Protein AF-A0A535PZV6-F1 (afdb_monomer_lite)

Radius of gyration: 21.83 Å; chains: 1; bounding box: 36×74×62 Å

Structure (mmCIF, N/CA/C/O backbone):
data_AF-A0A535PZV6-F1
#
_entry.id   AF-A0A535PZV6-F1
#
loop_
_atom_site.group_PDB
_atom_site.id
_atom_site.type_symbol
_atom_site.label_atom_id
_atom_site.label_alt_id
_atom_site.label_comp_id
_atom_site.label_asym_id
_atom_site.label_entity_id
_atom_site.label_seq_id
_atom_site.pdbx_PDB_ins_code
_atom_site.Cartn_x
_atom_site.Cartn_y
_atom_site.Cartn_z
_atom_site.occupancy
_atom_site.B_iso_or_equiv
_atom_site.auth_seq_id
_atom_site.auth_comp_id
_atom_site.auth_asym_id
_atom_site.auth_atom_id
_atom_site.pdbx_PDB_model_num
ATOM 1 N N . MET A 1 1 ? 2.745 43.128 21.926 1.00 41.69 1 MET A N 1
ATOM 2 C CA . MET A 1 1 ? 2.206 42.126 20.982 1.00 41.69 1 MET A CA 1
ATOM 3 C C . MET A 1 1 ? 3.379 41.384 20.357 1.00 41.69 1 MET A C 1
ATOM 5 O O . MET A 1 1 ? 4.001 41.894 19.440 1.00 41.69 1 MET A O 1
ATOM 9 N N . THR A 1 2 ? 3.743 40.232 20.914 1.00 44.50 2 THR A N 1
ATOM 10 C CA . THR A 1 2 ? 4.878 39.398 20.483 1.00 44.50 2 THR A CA 1
ATOM 11 C C . THR A 1 2 ? 4.374 37.973 20.262 1.00 44.50 2 THR A C 1
ATOM 13 O O . THR A 1 2 ? 4.582 37.080 21.073 1.00 44.50 2 THR A O 1
ATOM 16 N N . THR A 1 3 ? 3.669 37.746 19.156 1.00 46.50 3 THR A N 1
ATOM 17 C CA . THR A 1 3 ? 3.151 36.424 18.751 1.00 46.50 3 THR A CA 1
ATOM 18 C C . THR A 1 3 ? 4.173 35.586 17.960 1.00 46.50 3 THR A C 1
ATOM 20 O O . THR A 1 3 ? 3.817 34.579 17.358 1.00 46.50 3 THR A O 1
ATOM 23 N N . GLY A 1 4 ? 5.458 35.966 17.960 1.00 46.16 4 GLY A N 1
ATOM 24 C CA . GLY A 1 4 ? 6.502 35.342 17.130 1.00 46.16 4 GLY A CA 1
ATOM 25 C C . GLY A 1 4 ? 7.338 34.233 17.788 1.00 46.16 4 GLY A C 1
ATOM 26 O O . GLY A 1 4 ? 8.246 33.713 17.146 1.00 46.16 4 GLY A O 1
ATOM 27 N N . GLY A 1 5 ? 7.096 33.889 19.059 1.00 52.12 5 GLY A N 1
ATOM 28 C CA . GLY A 1 5 ? 7.994 33.016 19.837 1.00 52.12 5 GLY A CA 1
ATOM 29 C C . GLY A 1 5 ? 7.776 31.510 19.659 1.00 52.12 5 GLY A C 1
ATOM 30 O O . GLY A 1 5 ? 8.742 30.760 19.566 1.00 52.12 5 GLY A O 1
ATOM 31 N N . ALA A 1 6 ? 6.524 31.052 19.577 1.00 52.69 6 ALA A N 1
ATOM 32 C CA . ALA A 1 6 ? 6.217 29.617 19.608 1.00 52.69 6 ALA A CA 1
ATOM 33 C C . ALA A 1 6 ? 6.561 28.889 18.295 1.00 52.69 6 ALA A C 1
ATOM 35 O O . ALA A 1 6 ? 6.992 27.740 18.313 1.00 52.69 6 ALA A O 1
ATOM 36 N N . TRP A 1 7 ? 6.429 29.568 17.153 1.00 47.91 7 TRP A N 1
ATOM 37 C CA . TRP A 1 7 ? 6.671 28.979 15.831 1.00 47.91 7 TRP A CA 1
ATOM 38 C C . TRP A 1 7 ? 8.157 28.774 15.520 1.00 47.91 7 TRP A C 1
ATOM 40 O O . TRP A 1 7 ? 8.503 27.888 14.746 1.00 47.91 7 TRP A O 1
ATOM 50 N N . ARG A 1 8 ? 9.046 29.531 16.178 1.00 51.94 8 ARG A N 1
ATOM 51 C CA . ARG A 1 8 ? 10.505 29.383 16.042 1.00 51.94 8 ARG A CA 1
ATOM 52 C C . ARG A 1 8 ? 11.046 28.096 16.663 1.00 51.94 8 ARG A C 1
ATOM 54 O O . ARG A 1 8 ? 12.142 27.682 16.307 1.00 51.94 8 ARG A O 1
ATOM 61 N N . ALA A 1 9 ? 10.293 27.464 17.566 1.00 56.44 9 ALA A N 1
ATOM 62 C CA . ALA A 1 9 ? 10.670 26.185 18.165 1.00 56.44 9 ALA A CA 1
ATOM 63 C C . ALA A 1 9 ? 10.488 24.996 17.202 1.00 56.44 9 ALA A C 1
ATOM 65 O O . ALA A 1 9 ? 11.031 23.923 17.452 1.00 56.44 9 ALA A O 1
ATOM 66 N N . TYR A 1 10 ? 9.750 25.185 16.102 1.00 63.34 10 TYR A N 1
ATOM 67 C CA . TYR A 1 10 ? 9.509 24.163 15.089 1.00 63.34 10 TYR A CA 1
ATOM 68 C C . TYR A 1 10 ? 10.255 24.538 13.806 1.00 63.34 10 TYR A C 1
ATOM 70 O O . TYR A 1 10 ? 9.738 25.329 13.011 1.00 63.34 10 TYR A O 1
ATOM 78 N N . PRO A 1 11 ? 11.462 23.990 13.581 1.00 70.19 11 PRO A N 1
ATOM 79 C CA . PRO A 1 11 ? 12.325 24.416 12.482 1.00 70.19 11 PRO A CA 1
ATOM 80 C C . PRO A 1 11 ? 11.646 24.252 11.113 1.00 70.19 11 PRO A C 1
ATOM 82 O O . PRO A 1 11 ? 11.728 25.160 10.292 1.00 70.19 11 PRO A O 1
ATOM 85 N N . ALA A 1 12 ? 10.825 23.209 10.934 1.00 65.94 12 ALA A N 1
ATOM 86 C CA . ALA A 1 12 ? 10.037 23.001 9.717 1.00 65.94 12 ALA A CA 1
ATOM 87 C C . ALA A 1 12 ? 9.028 24.130 9.431 1.00 65.94 12 ALA A C 1
ATOM 89 O O . ALA A 1 12 ? 8.851 24.536 8.286 1.00 65.94 12 ALA A O 1
ATOM 90 N N . ILE A 1 13 ? 8.352 24.648 10.464 1.00 70.50 13 ILE A N 1
ATOM 91 C CA . ILE A 1 13 ? 7.347 25.711 10.303 1.00 70.50 13 ILE A CA 1
ATOM 92 C C . ILE A 1 13 ? 8.040 27.042 10.020 1.00 70.50 13 ILE A C 1
ATOM 94 O O . ILE A 1 13 ? 7.579 27.814 9.184 1.00 70.50 13 ILE A O 1
ATOM 98 N N . ASN A 1 14 ? 9.168 27.294 10.682 1.00 74.94 14 ASN A N 1
ATOM 99 C CA . ASN A 1 14 ? 9.968 28.482 10.430 1.00 74.94 14 ASN A CA 1
ATOM 100 C C . ASN A 1 14 ? 10.535 28.491 8.997 1.00 74.94 14 ASN A C 1
ATOM 102 O O . ASN A 1 14 ? 10.488 29.521 8.335 1.00 74.94 14 ASN A O 1
ATOM 106 N N . GLU A 1 15 ? 11.009 27.354 8.486 1.00 76.94 15 GLU A N 1
ATOM 107 C CA . GLU A 1 15 ? 11.482 27.222 7.098 1.00 76.94 15 GLU A CA 1
ATOM 108 C C . GLU A 1 15 ? 10.350 27.446 6.082 1.00 76.94 15 GLU A C 1
ATOM 110 O O . GLU A 1 15 ? 10.520 28.223 5.143 1.00 76.94 15 GLU A O 1
ATOM 115 N N . LEU A 1 16 ? 9.166 26.866 6.318 1.00 73.44 16 LEU A N 1
ATOM 116 C CA . LEU A 1 16 ? 7.985 27.064 5.466 1.00 73.44 16 LEU A CA 1
ATOM 117 C C . LEU A 1 16 ? 7.510 28.525 5.438 1.00 73.44 16 LEU A C 1
ATOM 119 O O . LEU A 1 16 ? 7.221 29.051 4.367 1.00 73.44 16 LEU A O 1
ATOM 123 N N . ILE A 1 17 ? 7.455 29.199 6.593 1.00 78.94 17 ILE A N 1
ATOM 124 C CA . ILE A 1 17 ? 7.071 30.621 6.683 1.00 78.94 17 ILE A CA 1
ATOM 125 C C . ILE A 1 17 ? 8.060 31.511 5.918 1.00 78.94 17 ILE A C 1
ATOM 127 O O . ILE A 1 17 ? 7.662 32.523 5.345 1.00 78.94 17 ILE A O 1
ATOM 131 N N . ASN A 1 18 ? 9.335 31.123 5.878 1.00 79.94 18 ASN A N 1
ATOM 132 C 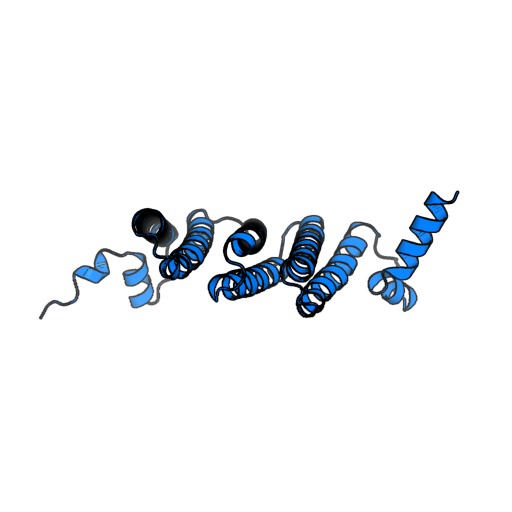CA . ASN A 1 18 ? 10.389 31.868 5.196 1.00 79.94 18 ASN A CA 1
ATOM 133 C C . ASN A 1 18 ? 10.578 31.458 3.720 1.00 79.94 18 ASN A C 1
ATOM 135 O O . ASN A 1 18 ? 11.563 31.871 3.110 1.00 79.94 18 ASN A O 1
ATOM 139 N N . ASN A 1 19 ? 9.663 30.670 3.130 1.00 76.69 19 ASN A N 1
ATOM 140 C CA . ASN A 1 19 ? 9.771 30.129 1.763 1.00 76.69 19 ASN A CA 1
ATOM 141 C C . ASN A 1 19 ? 11.084 29.361 1.497 1.00 76.69 19 ASN A C 1
ATOM 143 O O . ASN A 1 19 ? 11.595 29.337 0.376 1.00 76.69 19 ASN A O 1
ATOM 147 N N . GLN A 1 20 ? 11.645 28.728 2.527 1.00 78.81 20 GLN A N 1
ATOM 148 C CA . GLN A 1 20 ? 12.833 27.891 2.408 1.00 78.81 20 GLN A CA 1
ATOM 149 C C . GLN A 1 20 ? 12.431 26.428 2.211 1.00 78.81 20 GLN A C 1
ATOM 151 O O . GLN A 1 20 ? 11.393 25.975 2.698 1.00 78.81 20 GLN A O 1
ATOM 156 N N . ALA A 1 21 ? 13.267 25.670 1.498 1.00 75.38 21 ALA A N 1
ATOM 157 C CA . ALA A 1 21 ? 13.113 24.223 1.445 1.00 75.38 21 ALA A CA 1
ATOM 158 C C . ALA A 1 21 ? 13.277 23.644 2.859 1.00 75.38 21 ALA A C 1
ATOM 160 O O . ALA A 1 21 ? 14.202 24.022 3.579 1.00 75.38 21 ALA A O 1
ATOM 161 N N . VAL A 1 22 ? 12.378 22.735 3.240 1.00 77.50 22 VAL A N 1
ATOM 162 C CA . VAL A 1 22 ? 12.419 22.082 4.553 1.00 77.50 22 VAL A CA 1
ATOM 163 C C . VAL A 1 22 ? 13.708 21.271 4.660 1.00 77.50 22 VAL A C 1
ATOM 165 O O . VAL A 1 22 ? 13.984 20.420 3.812 1.00 77.50 22 VAL A O 1
ATOM 168 N N . SER A 1 23 ? 14.509 21.547 5.686 1.00 80.00 23 SER A N 1
ATOM 169 C CA . SER A 1 23 ? 15.797 20.890 5.890 1.00 80.00 23 SER A CA 1
ATOM 170 C C . SER A 1 23 ? 15.630 19.439 6.352 1.00 80.00 23 SER A C 1
ATOM 172 O O . SER A 1 23 ? 14.616 19.040 6.929 1.00 80.00 23 SER A O 1
ATOM 174 N N . GLN A 1 24 ? 16.665 18.622 6.146 1.00 77.44 24 GLN A N 1
ATOM 175 C CA . GLN A 1 24 ? 16.676 17.222 6.584 1.00 77.44 24 GLN A CA 1
ATOM 176 C C . GLN A 1 24 ? 16.457 17.086 8.102 1.00 77.44 24 GLN A C 1
ATOM 178 O O . GLN A 1 24 ? 15.736 16.202 8.567 1.00 77.44 24 GLN A O 1
ATOM 183 N N . GLN A 1 25 ? 17.018 18.014 8.882 1.00 78.38 25 GLN A N 1
ATOM 184 C CA . GLN A 1 25 ? 16.846 18.050 10.331 1.00 78.38 25 GLN A CA 1
ATOM 185 C C . GLN A 1 25 ? 15.389 18.362 10.720 1.00 78.38 25 GLN A C 1
ATOM 187 O O . GLN A 1 25 ? 14.841 17.722 11.619 1.00 78.38 25 GLN A O 1
ATOM 192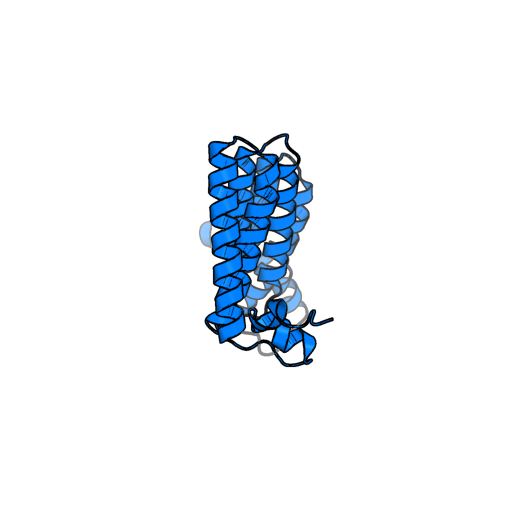 N N . SER A 1 26 ? 14.726 19.270 9.997 1.00 80.62 26 SER A N 1
ATOM 193 C CA . SER A 1 26 ? 13.298 19.570 10.154 1.00 80.62 26 SER A CA 1
ATOM 194 C C . SER A 1 26 ? 12.397 18.361 9.891 1.00 80.62 26 SER A C 1
ATOM 196 O O . SER A 1 26 ? 11.459 18.127 10.659 1.00 80.62 26 SER A O 1
ATOM 198 N N . TYR A 1 27 ? 12.699 17.546 8.874 1.00 80.31 27 TYR A N 1
ATOM 199 C CA . TYR A 1 27 ? 11.984 16.284 8.642 1.00 80.31 27 TYR A CA 1
ATOM 200 C C . TYR A 1 27 ? 12.157 15.293 9.796 1.00 80.31 27 TYR A C 1
ATOM 202 O O . TYR A 1 27 ? 11.189 14.635 10.173 1.00 80.31 27 TYR A O 1
ATOM 210 N N . GLY A 1 28 ? 13.343 15.232 10.410 1.00 79.44 28 GLY A N 1
ATOM 211 C CA . GLY A 1 28 ? 13.588 14.400 11.592 1.00 79.44 28 GLY A CA 1
ATOM 212 C C . GLY A 1 28 ? 12.705 14.789 12.785 1.00 79.44 28 GLY A C 1
ATOM 213 O O . GLY A 1 28 ? 12.098 13.924 13.419 1.00 79.44 28 GLY A O 1
ATOM 214 N N . TYR A 1 29 ? 12.552 16.090 13.054 1.00 82.06 29 TYR A N 1
ATOM 215 C CA . TYR A 1 29 ? 11.645 16.569 14.105 1.00 82.06 29 TYR A CA 1
ATOM 216 C C . TYR A 1 29 ? 10.171 16.275 13.793 1.00 82.06 29 TYR A C 1
ATOM 218 O O . TYR A 1 29 ? 9.422 15.869 14.687 1.00 82.06 29 TYR A O 1
ATOM 226 N N . LEU A 1 30 ? 9.743 16.442 12.536 1.00 84.31 30 LEU A N 1
ATOM 227 C CA . LEU A 1 30 ? 8.385 16.090 12.105 1.00 84.31 30 LEU A CA 1
ATOM 228 C C . LEU A 1 30 ? 8.114 14.590 12.253 1.00 84.31 30 LEU A C 1
ATOM 230 O O . LEU A 1 30 ? 7.078 14.215 12.800 1.00 84.31 30 LEU A O 1
ATOM 234 N N . ALA A 1 31 ? 9.060 13.744 11.843 1.00 84.62 31 ALA A N 1
ATOM 235 C CA . ALA A 1 31 ? 8.979 12.298 11.996 1.00 84.62 31 ALA A CA 1
ATOM 236 C C . ALA A 1 31 ? 8.808 11.892 13.461 1.00 84.62 31 ALA A C 1
ATOM 238 O O . ALA A 1 31 ? 7.885 11.143 13.786 1.00 84.62 31 ALA A O 1
ATOM 239 N N . ALA A 1 32 ? 9.637 12.439 14.354 1.00 82.19 32 ALA A N 1
ATOM 240 C CA . ALA A 1 32 ? 9.533 12.193 15.789 1.00 82.19 32 ALA A CA 1
ATOM 241 C C . ALA A 1 32 ? 8.183 12.664 16.357 1.00 82.19 32 ALA A C 1
ATOM 243 O O . ALA A 1 32 ? 7.556 11.945 17.135 1.00 82.19 32 ALA A O 1
ATOM 244 N N . THR A 1 33 ? 7.698 13.832 15.926 1.00 85.62 33 THR A N 1
ATOM 245 C CA . THR A 1 33 ? 6.407 14.383 16.367 1.00 85.62 33 THR A CA 1
ATOM 246 C C . THR A 1 33 ? 5.249 13.496 15.920 1.00 85.62 33 THR A C 1
ATOM 248 O O . THR A 1 33 ? 4.416 13.108 16.739 1.00 85.62 33 THR A O 1
ATOM 251 N N . PHE A 1 34 ? 5.204 13.117 14.641 1.00 87.12 34 PHE A N 1
ATOM 252 C CA . PHE A 1 34 ? 4.165 12.227 14.134 1.00 87.12 34 PHE A CA 1
ATOM 253 C C . PHE A 1 34 ? 4.249 10.842 14.766 1.00 87.12 34 PHE A C 1
ATOM 255 O O . PHE A 1 34 ? 3.210 10.294 15.123 1.00 87.12 34 PHE A O 1
ATOM 262 N N . ALA A 1 35 ? 5.449 10.296 14.979 1.00 84.81 35 ALA A N 1
ATOM 263 C CA . ALA A 1 35 ? 5.625 9.010 15.647 1.00 84.81 35 ALA A CA 1
ATOM 264 C C . ALA A 1 35 ? 5.103 9.061 17.090 1.00 84.81 35 ALA A C 1
ATOM 266 O O . ALA A 1 35 ? 4.299 8.217 17.480 1.00 84.81 35 ALA A O 1
ATOM 267 N N . ALA A 1 36 ? 5.487 10.085 17.857 1.00 86.44 36 ALA A N 1
ATOM 268 C CA . ALA A 1 36 ? 5.038 10.268 19.233 1.00 86.44 36 ALA A CA 1
ATOM 269 C C . ALA A 1 36 ? 3.515 10.431 19.317 1.00 86.44 36 ALA A C 1
ATOM 271 O O . ALA A 1 36 ? 2.873 9.765 20.128 1.00 86.44 36 ALA A O 1
ATOM 272 N N . LEU A 1 37 ? 2.920 11.251 18.441 1.00 87.44 37 LEU A N 1
ATOM 273 C CA . LEU A 1 37 ? 1.467 11.408 18.364 1.00 87.44 37 LEU A CA 1
ATOM 274 C C . LEU A 1 37 ? 0.786 10.088 17.996 1.00 87.44 37 LEU A C 1
ATOM 276 O O . LEU A 1 37 ? -0.175 9.692 18.646 1.00 87.44 37 LEU A O 1
ATOM 280 N N . THR A 1 38 ? 1.299 9.377 16.995 1.00 88.31 38 THR A N 1
ATOM 281 C CA . THR A 1 38 ? 0.750 8.094 16.541 1.00 88.31 38 THR A CA 1
ATOM 282 C C . THR A 1 38 ? 0.778 7.050 17.652 1.00 88.31 38 THR A C 1
ATOM 284 O O . THR A 1 38 ? -0.228 6.382 17.882 1.00 88.31 38 THR A O 1
ATOM 287 N N . VAL A 1 39 ? 1.893 6.940 18.380 1.00 87.62 39 VAL A N 1
ATOM 288 C CA . VAL A 1 39 ? 2.035 6.027 19.523 1.00 87.62 39 VAL A CA 1
ATOM 289 C C . VAL A 1 39 ? 1.096 6.435 20.656 1.00 87.62 39 VAL A C 1
ATOM 291 O O . VAL A 1 39 ? 0.372 5.586 21.173 1.00 87.62 39 VAL A O 1
ATOM 294 N N . ALA A 1 40 ? 1.040 7.723 21.003 1.00 86.31 40 ALA A N 1
ATOM 295 C CA . ALA A 1 40 ? 0.160 8.226 22.054 1.00 86.31 40 ALA A CA 1
ATOM 296 C C . ALA A 1 40 ? -1.320 7.957 21.738 1.00 86.31 40 ALA A C 1
ATOM 298 O O . ALA A 1 40 ? -2.037 7.401 22.571 1.00 86.31 40 ALA A O 1
ATOM 299 N N . TYR A 1 41 ? -1.773 8.274 20.520 1.00 84.81 41 TYR A N 1
ATOM 300 C CA . TYR A 1 41 ? -3.139 7.984 20.074 1.00 84.81 41 TYR A CA 1
ATOM 301 C C . TYR A 1 41 ? -3.398 6.482 19.929 1.00 84.81 41 TYR A C 1
ATOM 303 O O . TYR A 1 41 ? -4.502 6.030 20.229 1.00 84.81 41 TYR A O 1
ATOM 311 N N . GLY A 1 42 ? -2.396 5.698 19.530 1.00 83.62 42 GLY A N 1
ATOM 312 C CA . GLY A 1 42 ? -2.469 4.240 19.469 1.00 83.62 42 GLY A CA 1
ATOM 313 C C . GLY A 1 42 ? -2.750 3.637 20.841 1.00 83.62 42 GLY A C 1
ATOM 314 O O . GLY A 1 42 ? -3.773 2.972 21.018 1.00 83.62 42 GLY A O 1
ATOM 315 N N . ILE A 1 43 ? -1.901 3.954 21.824 1.00 86.81 43 ILE A N 1
ATOM 316 C CA . ILE A 1 43 ? -2.047 3.530 23.224 1.00 86.81 43 ILE A CA 1
ATOM 317 C C . ILE A 1 43 ? -3.383 4.015 23.789 1.00 86.81 43 ILE A C 1
ATOM 319 O O . ILE A 1 43 ? -4.129 3.231 24.373 1.00 86.81 43 ILE A O 1
ATOM 323 N N . TYR A 1 44 ? -3.730 5.285 23.573 1.00 84.12 44 TYR A N 1
ATOM 324 C CA . TYR A 1 44 ? -4.991 5.836 24.057 1.00 84.12 44 TYR A CA 1
ATOM 325 C C . TYR A 1 44 ? -6.207 5.122 23.452 1.00 84.12 44 TYR A C 1
ATOM 327 O O . TYR A 1 44 ? -7.167 4.845 24.173 1.00 84.12 44 TYR A O 1
ATOM 335 N N . SER A 1 45 ? -6.177 4.784 22.157 1.00 85.56 45 SER A N 1
ATOM 336 C CA . SER A 1 45 ? -7.272 4.053 21.504 1.00 85.56 45 SER A CA 1
ATOM 337 C C . SER A 1 45 ? -7.435 2.641 22.071 1.00 85.56 45 SER A C 1
ATOM 339 O O . SER A 1 45 ? -8.569 2.208 22.285 1.00 85.56 45 SER A O 1
ATOM 341 N N . LEU A 1 46 ? -6.318 1.965 22.375 1.00 84.56 46 LEU A N 1
ATOM 342 C CA . LEU A 1 46 ? -6.295 0.627 22.967 1.00 84.56 46 LEU A CA 1
ATOM 343 C C . LEU A 1 46 ? -6.868 0.648 24.386 1.00 84.56 46 LEU A C 1
ATOM 345 O O . LEU A 1 46 ? -7.762 -0.136 24.699 1.00 84.56 46 LEU A O 1
ATOM 349 N N . LEU A 1 47 ? -6.408 1.582 25.221 1.00 88.75 47 LEU A N 1
ATOM 350 C CA . LEU A 1 47 ? -6.863 1.712 26.607 1.00 88.75 47 LEU A CA 1
ATOM 351 C C . LEU A 1 47 ? -8.322 2.177 26.699 1.00 88.75 47 LEU A C 1
ATOM 353 O O . LEU A 1 47 ? -9.094 1.652 27.497 1.00 88.75 47 LEU A O 1
ATOM 357 N N . SER A 1 48 ? -8.724 3.130 25.857 1.00 83.38 48 SER A N 1
ATOM 358 C CA . SER A 1 48 ? -10.073 3.715 25.891 1.00 83.38 48 SER A CA 1
ATOM 359 C C . SER A 1 48 ? -11.105 2.916 25.093 1.00 83.38 48 SER A C 1
ATOM 361 O O . SER A 1 48 ? -12.275 3.297 25.069 1.00 83.38 48 SER A O 1
ATOM 363 N N . LYS A 1 49 ? -10.683 1.857 24.383 1.00 80.75 49 LYS A N 1
ATOM 364 C CA . LYS A 1 49 ? -11.497 1.079 23.428 1.00 80.75 49 LYS A CA 1
ATOM 365 C C . LYS A 1 49 ? -12.231 1.953 22.392 1.00 80.75 49 LYS A C 1
ATOM 367 O O . LYS A 1 49 ? -13.285 1.587 21.873 1.00 80.75 49 LYS A O 1
ATOM 372 N N . ARG A 1 50 ? -11.684 3.135 22.082 1.00 78.50 50 ARG A N 1
ATOM 373 C CA . ARG A 1 50 ? -12.284 4.123 21.170 1.00 78.50 50 ARG A CA 1
ATOM 374 C C . ARG A 1 50 ? -11.821 3.867 19.739 1.00 78.50 50 ARG A C 1
ATOM 376 O O . ARG A 1 50 ? -10.871 4.479 19.260 1.00 78.50 50 ARG A O 1
ATOM 383 N N . VAL A 1 51 ? -12.541 2.987 19.047 1.00 71.75 51 VAL A N 1
ATOM 384 C CA . VAL A 1 51 ? -12.255 2.564 17.659 1.00 71.75 51 VAL A CA 1
ATOM 385 C C . VAL A 1 51 ? -12.197 3.746 16.677 1.00 71.75 51 VAL A C 1
ATOM 387 O O . VAL A 1 51 ? -11.407 3.742 15.738 1.00 71.75 51 VAL A O 1
ATOM 390 N N . TRP A 1 52 ? -12.962 4.815 16.919 1.00 75.00 52 TRP A N 1
ATOM 391 C CA . TRP A 1 52 ? -12.982 5.994 16.045 1.00 75.00 52 TRP A CA 1
ATOM 392 C C . TRP A 1 52 ? -11.643 6.756 15.973 1.00 75.00 52 TRP A C 1
ATOM 394 O O . TRP A 1 52 ? -11.421 7.490 15.018 1.00 75.00 52 TRP A O 1
ATOM 404 N N . MET A 1 53 ? -10.724 6.570 16.928 1.00 78.31 53 MET A N 1
ATOM 405 C CA . MET A 1 53 ? -9.408 7.233 16.923 1.00 78.31 53 MET A CA 1
ATOM 406 C C . MET A 1 53 ? -8.358 6.525 16.064 1.00 78.31 53 MET A C 1
ATOM 408 O O . MET A 1 53 ? -7.289 7.074 15.804 1.00 78.31 53 MET A O 1
ATOM 412 N N . GLN A 1 54 ? -8.652 5.321 15.578 1.00 82.56 54 GLN A N 1
ATOM 413 C CA . GLN A 1 54 ? -7.699 4.539 14.791 1.00 82.56 54 GLN A CA 1
ATOM 414 C C . GLN A 1 54 ? -7.443 5.127 13.398 1.00 82.56 54 GLN A C 1
ATOM 416 O O . GLN A 1 54 ? -6.405 4.859 12.798 1.00 82.56 54 GLN A O 1
ATOM 421 N N . TRP A 1 55 ? -8.340 5.986 12.911 1.00 85.88 55 TRP A N 1
ATOM 422 C CA . TRP A 1 55 ? -8.148 6.775 11.694 1.00 85.88 55 TRP A CA 1
ATOM 423 C C . TRP A 1 55 ? -6.929 7.686 11.828 1.00 85.88 55 TRP A C 1
ATOM 425 O O . TRP A 1 55 ? -6.064 7.704 10.955 1.00 85.88 55 TRP A O 1
ATOM 435 N N . THR A 1 56 ? -6.817 8.370 12.969 1.00 85.88 56 THR A N 1
ATOM 436 C CA . THR A 1 56 ? -5.681 9.233 13.301 1.00 85.88 56 THR A CA 1
ATOM 437 C C . THR A 1 56 ? -4.388 8.433 13.374 1.00 85.88 56 THR A C 1
ATOM 439 O O . THR A 1 56 ? -3.365 8.890 12.878 1.00 85.88 56 THR A O 1
ATOM 442 N N . VAL A 1 57 ? -4.437 7.217 13.925 1.00 86.00 57 VAL A N 1
ATOM 443 C CA . VAL A 1 57 ? -3.274 6.320 13.983 1.00 86.00 57 VAL A CA 1
ATOM 444 C C . VAL A 1 57 ? -2.846 5.901 12.575 1.00 86.00 57 VAL A C 1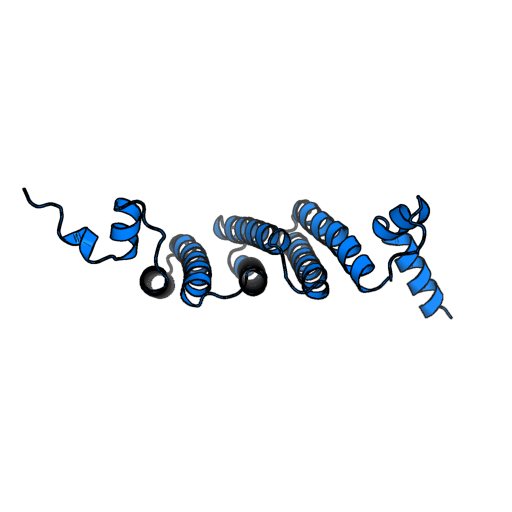
ATOM 446 O O . VAL A 1 57 ? -1.675 6.018 12.240 1.00 86.00 57 VAL A O 1
ATOM 449 N N . ALA A 1 58 ? -3.775 5.485 11.712 1.00 87.38 58 ALA A N 1
ATOM 450 C CA . ALA A 1 58 ? -3.455 5.065 10.345 1.00 87.38 58 ALA A CA 1
ATOM 451 C C . ALA A 1 58 ? -2.870 6.206 9.486 1.00 87.38 58 ALA A C 1
ATOM 453 O O . ALA A 1 58 ? -1.946 5.985 8.693 1.00 87.38 58 ALA A O 1
ATOM 454 N N . ILE A 1 59 ? -3.390 7.427 9.649 1.00 88.62 59 ILE A N 1
ATOM 455 C CA . ILE A 1 59 ? -2.848 8.638 9.015 1.00 88.62 59 ILE A CA 1
ATOM 456 C C . ILE A 1 59 ? -1.467 8.951 9.593 1.00 88.62 59 ILE A C 1
ATOM 458 O O . ILE A 1 59 ? -0.520 9.148 8.836 1.00 88.62 59 ILE A O 1
ATOM 462 N N . GLY A 1 60 ? -1.345 8.932 10.919 1.00 87.88 60 GLY A N 1
ATOM 463 C CA . GLY A 1 60 ? -0.109 9.197 11.642 1.00 87.88 60 GLY A CA 1
ATOM 464 C C . GLY A 1 60 ? 1.028 8.273 11.214 1.00 87.88 60 GLY A C 1
ATOM 465 O O . GLY A 1 60 ? 2.068 8.771 10.802 1.00 87.88 60 GLY A O 1
ATOM 466 N N . VAL A 1 61 ? 0.797 6.955 11.160 1.00 88.19 61 VAL A N 1
ATOM 467 C CA . VAL A 1 61 ? 1.778 5.977 10.652 1.00 88.19 61 VAL A CA 1
ATOM 468 C C . VAL A 1 61 ? 2.237 6.343 9.239 1.00 88.19 61 VAL A C 1
ATOM 470 O O . VAL A 1 61 ? 3.429 6.328 8.955 1.00 88.19 61 VAL A O 1
ATOM 473 N N . THR A 1 62 ? 1.307 6.721 8.358 1.00 90.44 62 THR A N 1
ATOM 474 C CA . THR A 1 62 ? 1.637 7.086 6.971 1.00 90.44 62 THR A CA 1
ATOM 475 C C . THR A 1 62 ? 2.524 8.329 6.910 1.00 90.44 62 THR A C 1
ATOM 477 O O . THR A 1 62 ? 3.529 8.338 6.202 1.00 90.44 62 THR A O 1
ATOM 480 N N . LEU A 1 63 ? 2.171 9.370 7.668 1.00 89.19 63 LEU A N 1
ATOM 481 C CA . LEU A 1 63 ? 2.943 10.610 7.740 1.00 89.19 63 LEU A CA 1
ATOM 482 C C . LEU A 1 63 ? 4.316 10.382 8.374 1.00 89.19 63 LEU A C 1
ATOM 484 O O . LEU A 1 63 ? 5.310 10.908 7.878 1.00 89.19 63 LEU A O 1
ATOM 488 N N . THR A 1 64 ? 4.389 9.567 9.426 1.00 87.88 64 THR A N 1
ATOM 489 C CA . THR A 1 64 ? 5.646 9.156 10.053 1.00 87.88 64 THR A CA 1
ATOM 490 C C . THR A 1 64 ? 6.551 8.456 9.048 1.00 87.88 64 THR A C 1
ATOM 492 O O . THR A 1 64 ? 7.701 8.847 8.916 1.00 87.88 64 THR A O 1
ATOM 495 N N . THR A 1 65 ? 6.051 7.483 8.285 1.00 88.25 65 THR A N 1
ATOM 496 C CA . THR A 1 65 ? 6.868 6.784 7.282 1.00 88.25 65 THR A CA 1
ATOM 497 C C . THR A 1 65 ? 7.395 7.736 6.209 1.00 88.25 65 THR A C 1
ATOM 499 O O . THR A 1 65 ? 8.595 7.753 5.956 1.00 88.25 65 THR A O 1
ATOM 502 N N . ILE A 1 66 ? 6.541 8.600 5.646 1.00 88.00 66 ILE A N 1
ATOM 503 C CA . ILE A 1 66 ? 6.965 9.579 4.629 1.00 88.00 66 ILE A CA 1
ATOM 504 C C . ILE A 1 66 ? 8.032 10.526 5.193 1.00 88.00 66 ILE A C 1
ATOM 506 O O . ILE A 1 66 ? 9.048 10.775 4.550 1.00 88.00 66 ILE A O 1
ATOM 510 N N . THR A 1 67 ? 7.825 11.053 6.400 1.00 86.19 67 THR A N 1
ATOM 511 C CA . THR A 1 67 ? 8.772 11.992 7.021 1.00 86.19 67 THR A CA 1
ATOM 512 C C . THR A 1 67 ? 10.084 11.332 7.434 1.00 86.19 67 THR A C 1
ATOM 514 O O . THR A 1 67 ? 11.126 11.961 7.286 1.00 86.19 67 THR A O 1
ATOM 517 N N . ILE A 1 68 ? 10.070 10.071 7.883 1.00 86.75 68 ILE A N 1
ATOM 518 C CA . ILE A 1 68 ? 11.290 9.293 8.149 1.00 86.75 68 ILE A CA 1
ATOM 519 C C . ILE A 1 68 ? 12.076 9.079 6.858 1.00 86.75 68 ILE A C 1
ATOM 521 O O . ILE A 1 68 ? 13.285 9.297 6.848 1.00 86.75 68 ILE A O 1
ATOM 525 N N . ASN A 1 69 ? 11.401 8.703 5.771 1.00 90.81 69 ASN A N 1
ATOM 526 C CA . ASN A 1 69 ? 12.034 8.494 4.473 1.00 90.81 69 ASN A CA 1
ATOM 527 C C . ASN A 1 69 ? 12.789 9.754 4.007 1.00 90.81 69 ASN A C 1
ATOM 529 O O . ASN A 1 69 ? 13.963 9.679 3.646 1.00 90.81 69 ASN A O 1
ATOM 533 N N . GLN A 1 70 ? 12.151 10.924 4.138 1.00 85.81 70 GLN A N 1
ATOM 534 C CA . GLN A 1 70 ? 12.757 12.226 3.833 1.00 85.81 70 GLN A CA 1
ATOM 535 C C . GLN A 1 70 ? 13.882 12.602 4.811 1.00 85.81 70 GLN A C 1
ATOM 537 O O . GLN A 1 70 ? 14.937 13.073 4.393 1.00 85.81 70 GLN A O 1
ATOM 542 N N . ALA A 1 71 ? 13.704 12.360 6.113 1.00 84.31 71 ALA A N 1
ATOM 543 C CA . ALA A 1 71 ? 14.722 12.641 7.127 1.00 84.31 71 ALA A CA 1
ATOM 544 C C . ALA A 1 71 ? 15.991 11.800 6.930 1.00 84.31 71 ALA A C 1
ATOM 546 O O . ALA A 1 71 ? 17.099 12.273 7.172 1.00 84.31 71 ALA A O 1
ATOM 547 N N . LEU A 1 72 ? 15.841 10.558 6.475 1.00 87.75 72 LEU A N 1
ATOM 548 C CA . LEU A 1 72 ? 16.948 9.654 6.174 1.00 87.75 72 LEU A CA 1
ATOM 549 C C . LEU A 1 72 ? 17.478 9.812 4.741 1.00 87.75 72 LEU A C 1
ATOM 551 O O . LEU A 1 72 ? 18.458 9.159 4.394 1.00 87.75 72 LEU A O 1
ATOM 555 N N . ASN A 1 73 ? 16.864 10.687 3.934 1.00 87.06 73 ASN A N 1
ATOM 556 C CA . ASN A 1 73 ? 17.185 10.901 2.523 1.00 87.06 73 ASN A CA 1
ATOM 557 C C . ASN A 1 73 ? 17.243 9.578 1.732 1.00 87.06 73 ASN A C 1
ATOM 559 O O . ASN A 1 73 ? 18.189 9.318 0.985 1.00 87.06 73 ASN A O 1
ATOM 563 N N . LEU A 1 74 ? 16.255 8.705 1.958 1.00 88.62 74 LEU A N 1
ATOM 564 C CA . LEU A 1 74 ? 16.157 7.419 1.270 1.00 88.62 74 LEU A CA 1
ATOM 565 C C . LEU A 1 74 ? 15.724 7.609 -0.190 1.00 88.62 74 LEU A C 1
ATOM 567 O O . LEU A 1 74 ? 15.142 8.624 -0.570 1.00 88.62 74 LEU A O 1
ATOM 571 N N . SER A 1 75 ? 16.006 6.608 -1.026 1.00 91.75 75 SER A N 1
ATOM 572 C CA . SER A 1 75 ? 15.627 6.653 -2.438 1.00 91.75 75 SER A CA 1
ATOM 573 C C . SER A 1 75 ? 14.111 6.543 -2.634 1.00 91.75 75 SER A C 1
ATOM 575 O O . SER A 1 75 ? 13.385 5.962 -1.823 1.00 91.75 75 SER A O 1
ATOM 577 N N . MET A 1 76 ? 13.629 7.032 -3.779 1.00 89.81 76 MET A N 1
ATOM 578 C CA . MET A 1 76 ? 12.223 6.888 -4.186 1.00 89.81 76 MET A CA 1
ATOM 579 C C . MET A 1 76 ? 11.784 5.418 -4.254 1.00 89.81 76 MET A C 1
ATOM 581 O O . MET A 1 76 ? 10.645 5.093 -3.919 1.00 89.81 76 MET A O 1
ATOM 585 N N . SER A 1 77 ? 12.701 4.513 -4.610 1.00 93.06 77 SER A N 1
ATOM 586 C CA . SER A 1 77 ? 12.473 3.066 -4.576 1.00 93.06 77 SER A CA 1
ATOM 587 C C . SER A 1 77 ? 12.106 2.578 -3.169 1.00 93.06 77 SER A C 1
ATOM 589 O O . SER A 1 77 ? 11.176 1.786 -3.020 1.00 93.06 77 SER A O 1
ATOM 591 N N . ALA A 1 78 ? 12.790 3.074 -2.130 1.00 92.19 78 ALA A N 1
ATOM 592 C CA . ALA A 1 78 ? 12.484 2.728 -0.742 1.00 92.19 78 ALA A CA 1
ATOM 593 C C . ALA A 1 78 ? 11.100 3.247 -0.329 1.00 92.19 78 ALA A C 1
ATOM 595 O O . ALA A 1 78 ? 10.318 2.497 0.251 1.00 92.19 78 ALA A O 1
ATOM 596 N N . LEU A 1 79 ? 10.756 4.484 -0.710 1.00 92.12 79 LEU A N 1
ATOM 597 C CA . LEU A 1 79 ? 9.434 5.056 -0.443 1.00 92.12 79 LEU A CA 1
ATOM 598 C C . LEU A 1 79 ? 8.309 4.235 -1.096 1.00 92.12 79 LEU A C 1
ATOM 600 O O . LEU A 1 79 ? 7.273 3.999 -0.476 1.00 92.12 79 LEU A O 1
ATOM 604 N N . ALA A 1 80 ? 8.508 3.770 -2.333 1.00 94.19 80 ALA A N 1
ATOM 605 C CA . ALA A 1 80 ? 7.536 2.927 -3.027 1.00 94.19 80 ALA A CA 1
ATOM 606 C C . ALA A 1 80 ? 7.284 1.608 -2.276 1.00 94.19 80 ALA A C 1
ATOM 608 O O . ALA A 1 80 ? 6.133 1.209 -2.086 1.00 94.19 80 ALA A O 1
ATOM 609 N N . VAL A 1 81 ? 8.351 0.958 -1.799 1.00 95.44 81 VAL A N 1
ATOM 610 C CA . VAL A 1 81 ? 8.257 -0.278 -1.006 1.00 95.44 81 VAL A CA 1
ATOM 611 C C . VAL A 1 81 ? 7.568 -0.020 0.332 1.00 95.44 81 VAL A C 1
ATOM 613 O O . VAL A 1 81 ? 6.661 -0.761 0.703 1.00 95.44 81 VAL A O 1
ATOM 616 N N . GLU A 1 82 ? 7.940 1.044 1.040 1.00 94.88 82 GLU A N 1
ATOM 617 C CA . GLU A 1 82 ? 7.326 1.422 2.315 1.00 94.88 82 GLU A CA 1
ATOM 618 C C . GLU A 1 82 ? 5.819 1.675 2.176 1.00 94.88 82 GLU A C 1
ATOM 620 O O . GLU A 1 82 ? 5.024 1.157 2.964 1.0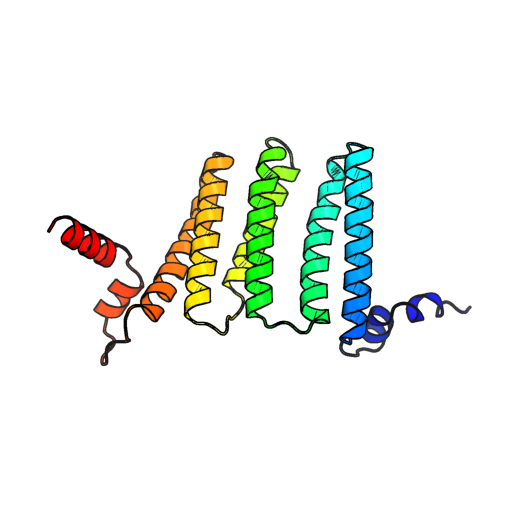0 94.88 82 GLU A O 1
ATOM 625 N N . LEU A 1 83 ? 5.401 2.416 1.145 1.00 94.62 83 LEU A N 1
ATOM 626 C CA . LEU A 1 83 ? 3.986 2.671 0.873 1.00 94.62 83 LEU A CA 1
ATOM 627 C C . LEU A 1 83 ? 3.221 1.395 0.515 1.00 94.62 83 LEU A C 1
ATOM 629 O O . LEU A 1 83 ? 2.085 1.233 0.963 1.00 94.62 83 LEU A O 1
ATOM 633 N N . LEU A 1 84 ? 3.831 0.478 -0.239 1.00 97.12 84 LEU A N 1
ATOM 634 C CA . LEU A 1 84 ? 3.232 -0.822 -0.536 1.00 97.12 84 LEU A CA 1
ATOM 635 C C . LEU A 1 84 ? 3.068 -1.673 0.732 1.00 97.12 84 LEU A C 1
ATOM 637 O O . LEU A 1 84 ? 2.004 -2.250 0.950 1.00 97.12 84 LEU A O 1
ATOM 641 N N . VAL A 1 85 ? 4.090 -1.732 1.590 1.00 97.06 85 VAL A N 1
ATOM 642 C CA . VAL A 1 85 ? 4.028 -2.464 2.866 1.00 97.06 85 VAL A CA 1
ATOM 643 C C . VAL A 1 85 ? 2.932 -1.885 3.763 1.00 97.06 85 VAL A C 1
ATOM 645 O O . VAL A 1 85 ? 2.145 -2.639 4.338 1.00 97.06 85 VAL A O 1
ATOM 648 N N . LEU A 1 86 ? 2.818 -0.555 3.836 1.00 95.00 86 LEU A N 1
ATOM 649 C CA . LEU A 1 86 ? 1.731 0.110 4.555 1.00 95.00 86 LEU A CA 1
ATOM 650 C C . LEU A 1 86 ? 0.357 -0.208 3.959 1.00 95.00 86 LEU A C 1
ATOM 652 O O . LEU A 1 86 ? -0.578 -0.466 4.717 1.00 95.00 86 LEU A O 1
ATOM 656 N N . ALA A 1 87 ? 0.232 -0.216 2.631 1.00 96.38 87 ALA A N 1
ATOM 657 C CA . ALA A 1 87 ? -1.011 -0.560 1.952 1.00 96.38 87 ALA A CA 1
ATOM 658 C C . ALA A 1 87 ? -1.466 -1.979 2.318 1.00 96.38 87 ALA A C 1
ATOM 660 O O . ALA A 1 87 ? -2.593 -2.170 2.778 1.00 96.38 87 ALA A O 1
ATOM 661 N N . ILE A 1 88 ? -0.563 -2.957 2.213 1.00 97.12 88 ILE A N 1
ATOM 662 C CA . ILE A 1 88 ? -0.830 -4.352 2.583 1.00 97.12 88 ILE A CA 1
ATOM 663 C C . ILE A 1 88 ? -1.199 -4.447 4.066 1.00 97.12 88 ILE A C 1
ATOM 665 O O . ILE A 1 88 ? -2.195 -5.079 4.417 1.00 97.12 88 ILE A O 1
ATOM 669 N N . GLY A 1 89 ? -0.445 -3.776 4.942 1.00 95.69 89 GLY A N 1
ATOM 670 C CA . GLY A 1 89 ? -0.724 -3.739 6.376 1.00 95.69 89 GLY A CA 1
ATOM 671 C C . GLY A 1 89 ? -2.121 -3.201 6.689 1.00 95.69 89 GLY A C 1
ATOM 672 O O . GLY A 1 89 ? -2.837 -3.786 7.501 1.00 95.69 89 GLY A O 1
ATOM 673 N N . LYS A 1 90 ? -2.556 -2.136 6.005 1.00 94.56 90 LYS A N 1
ATOM 674 C CA . LYS A 1 90 ? -3.908 -1.577 6.149 1.00 94.56 90 LYS A CA 1
ATOM 675 C C . LYS A 1 90 ? -4.985 -2.514 5.612 1.00 94.56 90 LYS A C 1
ATOM 677 O O . LYS A 1 90 ? -5.998 -2.692 6.286 1.00 94.56 90 LYS A O 1
ATOM 682 N N . ALA A 1 91 ? -4.766 -3.144 4.459 1.00 94.75 91 ALA A N 1
ATOM 683 C CA . ALA A 1 91 ? -5.695 -4.127 3.906 1.00 94.75 91 ALA A CA 1
ATOM 684 C C . ALA A 1 91 ? -5.877 -5.324 4.859 1.00 94.75 91 ALA A C 1
ATOM 686 O O . ALA A 1 91 ? -7.001 -5.721 5.158 1.00 94.75 91 ALA A O 1
ATOM 687 N N . LEU A 1 92 ? -4.788 -5.851 5.423 1.00 95.25 92 LEU A N 1
ATOM 688 C CA . LEU A 1 92 ? -4.853 -6.923 6.419 1.00 95.25 92 LEU A CA 1
ATOM 689 C C . LEU A 1 92 ? -5.527 -6.460 7.717 1.00 95.25 92 LEU A C 1
ATOM 691 O O . LEU A 1 92 ? -6.384 -7.164 8.252 1.00 95.25 92 LEU A O 1
ATOM 695 N N . ALA A 1 93 ? -5.191 -5.265 8.208 1.00 92.38 93 ALA A N 1
ATOM 696 C CA . ALA A 1 93 ? -5.781 -4.711 9.423 1.00 92.38 93 ALA A CA 1
ATOM 697 C C . ALA A 1 93 ? -7.294 -4.476 9.287 1.00 92.38 93 ALA A C 1
ATOM 699 O O . ALA A 1 93 ? -8.031 -4.630 10.260 1.00 92.38 93 ALA A O 1
ATOM 700 N N . ALA A 1 94 ? -7.785 -4.150 8.089 1.00 92.38 94 ALA A N 1
ATOM 701 C CA . ALA A 1 94 ? -9.204 -3.910 7.846 1.00 92.38 94 ALA A CA 1
ATOM 702 C C . ALA A 1 94 ? -10.090 -5.130 8.139 1.00 92.38 94 ALA A C 1
ATOM 704 O O . ALA A 1 94 ? -11.264 -4.948 8.472 1.00 92.38 94 ALA A O 1
ATOM 705 N N . ARG A 1 95 ? -9.546 -6.357 8.083 1.00 91.50 95 ARG A N 1
ATOM 706 C CA . ARG A 1 95 ? -10.270 -7.591 8.442 1.00 91.50 95 ARG A CA 1
ATOM 707 C C . ARG A 1 95 ? -10.850 -7.538 9.852 1.00 91.50 95 ARG A C 1
ATOM 709 O O . ARG A 1 95 ? -11.939 -8.046 10.097 1.00 91.50 95 ARG A O 1
ATOM 716 N N . PHE A 1 96 ? -10.144 -6.881 10.769 1.00 90.06 96 PHE A N 1
ATOM 717 C CA . PHE A 1 96 ? -10.561 -6.750 12.165 1.00 90.06 96 PHE A CA 1
ATOM 718 C C . PHE A 1 96 ? -11.674 -5.711 12.371 1.00 90.06 96 PHE A C 1
ATOM 720 O O . PHE A 1 96 ? -12.196 -5.589 13.475 1.00 90.06 96 PHE A O 1
ATOM 727 N N . TYR A 1 97 ? -12.062 -4.983 11.319 1.00 88.62 97 TYR A N 1
ATOM 728 C CA . TYR A 1 97 ? -13.034 -3.887 11.373 1.00 88.62 97 TYR A CA 1
ATOM 729 C C . TYR A 1 97 ? -14.268 -4.114 10.494 1.00 88.62 97 TYR A C 1
ATOM 731 O O . TYR A 1 97 ? -14.997 -3.153 10.224 1.00 88.62 97 TYR A O 1
ATOM 739 N N . ARG A 1 98 ? -14.509 -5.349 10.030 1.00 86.12 98 ARG A N 1
ATOM 740 C CA . ARG A 1 98 ? -15.631 -5.692 9.137 1.00 86.12 98 ARG A CA 1
ATOM 741 C C . ARG A 1 98 ? -16.964 -5.111 9.630 1.00 86.12 98 ARG A C 1
ATOM 743 O O . ARG A 1 98 ? -17.263 -5.127 10.821 1.00 86.12 98 ARG A O 1
ATOM 750 N N . GLY A 1 99 ? -17.749 -4.570 8.698 1.00 84.12 99 GLY A N 1
ATOM 751 C CA . GLY A 1 99 ? -19.039 -3.927 8.984 1.00 84.12 99 GLY A CA 1
ATOM 752 C C . GLY A 1 99 ? -18.954 -2.503 9.551 1.00 84.12 99 GLY A C 1
ATOM 753 O O . GLY A 1 99 ? -19.985 -1.897 9.832 1.00 84.12 99 GLY A O 1
ATOM 754 N N . THR A 1 100 ? -17.754 -1.932 9.708 1.00 88.12 100 THR A N 1
ATOM 755 C CA . THR A 1 100 ? -17.573 -0.556 10.200 1.00 88.12 100 THR A CA 1
ATOM 756 C C . THR A 1 100 ? -17.038 0.375 9.113 1.00 88.12 100 THR A C 1
ATOM 758 O O . THR A 1 100 ? -16.380 -0.056 8.168 1.00 88.12 100 THR A O 1
ATOM 761 N N . ARG A 1 101 ? -17.224 1.692 9.290 1.00 89.19 101 ARG A N 1
ATOM 762 C CA . ARG A 1 101 ? -16.619 2.710 8.406 1.00 89.19 101 ARG A CA 1
ATOM 763 C C . ARG A 1 101 ? -15.088 2.595 8.329 1.00 89.19 101 ARG A C 1
ATOM 765 O O . ARG A 1 101 ? -14.501 2.981 7.323 1.00 89.19 101 ARG A O 1
ATOM 772 N N . MET A 1 102 ? -14.447 2.074 9.382 1.00 89.75 102 MET A N 1
ATOM 773 C CA . MET A 1 102 ? -12.991 1.910 9.450 1.00 89.75 102 MET A CA 1
ATOM 774 C C . MET A 1 102 ? -12.491 0.869 8.444 1.00 89.75 102 MET A C 1
ATOM 776 O O . MET A 1 102 ? -11.425 1.052 7.864 1.00 89.75 102 MET A O 1
ATOM 780 N N . HIS A 1 103 ? -13.279 -0.178 8.175 1.00 91.12 103 HIS A N 1
ATOM 781 C CA . HIS A 1 103 ? -12.955 -1.171 7.151 1.00 91.12 103 HIS A CA 1
ATOM 782 C C . HIS A 1 103 ? -12.838 -0.524 5.768 1.00 91.12 103 HIS A C 1
ATOM 784 O O . HIS A 1 103 ? -11.786 -0.607 5.135 1.00 91.12 103 HIS A O 1
ATOM 790 N N . THR A 1 104 ? -13.873 0.210 5.345 1.00 91.12 104 THR A N 1
ATOM 791 C CA . THR A 1 104 ? -13.880 0.912 4.054 1.00 91.12 104 THR A CA 1
ATOM 792 C C . THR A 1 104 ? -12.723 1.898 3.946 1.00 91.12 104 THR A C 1
ATOM 794 O O . THR A 1 104 ? -12.067 1.971 2.914 1.00 91.12 104 THR A O 1
ATOM 797 N N . PHE A 1 105 ? -12.419 2.635 5.011 1.00 92.75 105 PHE A N 1
ATOM 798 C CA . PHE A 1 105 ? -11.307 3.579 4.988 1.00 92.75 105 PHE A CA 1
ATOM 799 C C . PHE A 1 105 ? -9.939 2.934 4.883 1.00 92.75 105 PHE A C 1
ATOM 801 O O . PHE A 1 105 ? -9.107 3.409 4.111 1.00 92.75 105 PHE A O 1
ATOM 808 N N . LEU A 1 106 ? -9.688 1.866 5.636 1.00 93.81 106 LEU A N 1
ATOM 809 C CA . LEU A 1 106 ? -8.429 1.142 5.531 1.00 93.81 106 LEU A CA 1
ATOM 810 C C . LEU A 1 106 ? -8.244 0.577 4.123 1.00 93.81 106 LEU A C 1
ATOM 812 O O . LEU A 1 106 ? -7.150 0.669 3.582 1.00 93.81 106 LEU A O 1
ATOM 816 N N . TYR A 1 107 ? -9.315 0.097 3.495 1.00 94.44 107 TYR A N 1
ATOM 817 C CA . TYR A 1 107 ? -9.289 -0.366 2.109 1.00 94.44 107 TYR A CA 1
ATOM 818 C C . TYR A 1 107 ? -9.049 0.744 1.097 1.00 94.44 107 TYR A C 1
ATOM 820 O O . TYR A 1 107 ? -8.152 0.629 0.268 1.00 94.44 107 TYR A O 1
ATOM 828 N N . VAL A 1 108 ? -9.794 1.844 1.184 1.00 94.62 108 VAL A N 1
ATOM 829 C CA . VAL A 1 108 ? -9.610 2.991 0.287 1.00 94.62 108 VAL A CA 1
ATOM 830 C C . VAL A 1 108 ? -8.199 3.560 0.430 1.00 94.62 108 VAL A C 1
ATOM 832 O O . VAL A 1 108 ? -7.527 3.810 -0.566 1.00 94.62 108 VAL A O 1
ATOM 835 N N . THR A 1 109 ? -7.704 3.722 1.657 1.00 94.62 109 THR A N 1
ATOM 836 C CA . THR A 1 109 ? -6.347 4.240 1.879 1.00 94.62 109 THR A CA 1
ATOM 837 C C . THR A 1 109 ? -5.260 3.246 1.479 1.00 94.62 109 THR A C 1
ATOM 839 O O . THR A 1 109 ? -4.235 3.686 0.961 1.00 94.62 109 THR A O 1
ATOM 842 N N . ALA A 1 110 ? -5.471 1.937 1.652 1.00 95.94 110 ALA A N 1
ATOM 843 C CA . ALA A 1 110 ? -4.582 0.906 1.121 1.00 95.94 110 ALA A CA 1
ATOM 844 C C . ALA A 1 110 ? -4.514 0.970 -0.409 1.00 95.94 110 ALA A C 1
ATOM 846 O O . ALA A 1 110 ? -3.424 1.026 -0.972 1.00 95.94 110 ALA A O 1
ATOM 847 N N . ALA A 1 111 ? -5.665 1.046 -1.082 1.00 95.38 111 ALA A N 1
ATOM 848 C CA . ALA A 1 111 ? -5.739 1.177 -2.532 1.00 95.38 111 ALA A CA 1
ATOM 849 C C . ALA A 1 111 ? -4.992 2.423 -3.027 1.00 95.38 111 ALA A C 1
ATOM 851 O O . ALA A 1 111 ? -4.148 2.320 -3.913 1.00 95.38 111 ALA A O 1
ATOM 852 N N . VAL A 1 112 ? -5.233 3.584 -2.410 1.00 96.69 112 VAL A N 1
ATOM 853 C CA . VAL A 1 112 ? -4.532 4.832 -2.749 1.00 96.69 112 VAL A CA 1
ATOM 854 C C . VAL A 1 112 ? -3.021 4.687 -2.561 1.00 96.69 112 VAL A C 1
ATOM 856 O O . VAL A 1 112 ? -2.258 5.054 -3.451 1.00 96.69 112 VAL A O 1
ATOM 859 N N . GLN A 1 113 ? -2.566 4.116 -1.443 1.00 95.69 113 GLN A N 1
ATOM 860 C CA . GLN A 1 113 ? -1.136 3.916 -1.197 1.00 95.69 113 GLN A CA 1
ATOM 861 C C . GLN A 1 113 ? -0.492 2.947 -2.188 1.00 95.69 113 GLN A C 1
ATOM 863 O O . GLN A 1 113 ? 0.611 3.219 -2.653 1.00 95.69 113 GLN A O 1
ATOM 868 N N . ALA A 1 114 ? -1.177 1.865 -2.557 1.00 95.69 114 ALA A N 1
ATOM 869 C CA . ALA A 1 114 ? -0.694 0.933 -3.568 1.00 95.69 114 ALA A CA 1
ATOM 870 C C . ALA A 1 114 ? -0.607 1.584 -4.958 1.00 95.69 114 ALA A C 1
ATOM 872 O O . ALA A 1 114 ? 0.356 1.350 -5.687 1.00 95.69 114 ALA A O 1
ATOM 873 N N . VAL A 1 115 ? -1.571 2.443 -5.315 1.00 96.06 115 VAL A N 1
ATOM 874 C CA . VAL A 1 115 ? -1.532 3.206 -6.574 1.00 96.06 115 VAL A CA 1
ATOM 875 C C . VAL A 1 115 ? -0.341 4.159 -6.582 1.00 96.06 115 VAL A C 1
ATOM 877 O O . VAL A 1 115 ? 0.407 4.189 -7.557 1.00 96.06 115 VAL A O 1
ATOM 880 N N . ILE A 1 116 ? -0.121 4.891 -5.485 1.00 95.00 116 ILE A N 1
ATOM 881 C CA . ILE A 1 116 ? 1.038 5.781 -5.349 1.00 95.00 116 ILE A CA 1
ATOM 882 C C . ILE A 1 116 ? 2.339 4.972 -5.445 1.00 95.00 116 ILE A C 1
ATOM 884 O O . ILE A 1 116 ? 3.217 5.339 -6.222 1.00 95.00 116 ILE A O 1
ATOM 888 N N . ALA A 1 117 ? 2.446 3.843 -4.738 1.00 94.81 117 ALA A N 1
ATOM 889 C CA . ALA A 1 117 ? 3.613 2.963 -4.795 1.00 94.81 117 ALA A CA 1
ATOM 890 C C . ALA A 1 117 ? 3.914 2.468 -6.221 1.00 94.81 117 ALA A C 1
ATOM 892 O O . ALA A 1 117 ? 5.067 2.482 -6.641 1.00 94.81 117 ALA A O 1
ATOM 893 N N . GLY A 1 118 ? 2.893 2.083 -6.995 1.00 91.62 118 GLY A N 1
ATOM 894 C CA . GLY A 1 118 ? 3.059 1.668 -8.395 1.00 91.62 118 GLY A CA 1
ATOM 895 C C . GLY A 1 118 ? 3.412 2.812 -9.359 1.00 91.62 118 GLY A C 1
ATOM 896 O O . GLY A 1 118 ? 4.033 2.582 -10.404 1.00 91.62 118 GLY A O 1
ATOM 897 N N . ALA A 1 119 ? 3.028 4.045 -9.018 1.00 92.69 119 ALA A N 1
ATOM 898 C CA . ALA A 1 119 ? 3.292 5.239 -9.817 1.00 92.69 119 ALA A CA 1
ATOM 899 C C . ALA A 1 119 ? 4.700 5.814 -9.593 1.00 92.69 119 ALA A C 1
ATOM 901 O O . ALA A 1 119 ? 5.276 6.368 -10.534 1.00 92.69 119 ALA A O 1
ATOM 902 N N . ILE A 1 120 ? 5.262 5.664 -8.387 1.00 92.00 120 ILE A N 1
ATOM 903 C CA . ILE A 1 120 ? 6.605 6.153 -8.057 1.00 92.00 120 ILE A CA 1
ATOM 904 C C . ILE A 1 120 ? 7.645 5.529 -9.011 1.00 92.00 120 ILE A C 1
ATOM 906 O O . ILE A 1 120 ? 7.612 4.320 -9.261 1.00 92.00 120 ILE A O 1
ATOM 910 N N . PRO A 1 121 ? 8.559 6.333 -9.588 1.00 88.25 121 PRO A N 1
ATOM 911 C CA . PRO A 1 121 ? 9.661 5.810 -10.383 1.00 88.25 121 PRO A CA 1
ATOM 912 C C . PRO A 1 121 ? 10.629 5.029 -9.490 1.00 88.25 121 PRO A C 1
ATOM 914 O O . PRO A 1 121 ? 11.029 5.494 -8.424 1.00 88.25 121 PRO A O 1
ATOM 917 N N . VAL A 1 122 ? 11.008 3.841 -9.950 1.00 91.06 122 VAL A N 1
ATOM 918 C CA . VAL A 1 122 ? 11.869 2.908 -9.222 1.00 91.06 122 VAL A CA 1
ATOM 919 C C . VAL A 1 122 ? 13.147 2.703 -10.025 1.00 91.06 122 VAL A C 1
ATOM 921 O O . VAL A 1 122 ? 13.084 2.537 -11.241 1.00 91.06 122 VAL A O 1
ATOM 924 N N . GLU A 1 123 ? 14.296 2.720 -9.354 1.00 87.06 123 GLU A N 1
ATOM 925 C CA . GLU A 1 123 ? 15.620 2.613 -9.994 1.00 87.06 123 GLU A CA 1
ATOM 926 C C . GLU A 1 123 ? 15.873 1.226 -10.599 1.00 87.06 123 GLU A C 1
ATOM 928 O O . GLU A 1 123 ? 16.572 1.086 -11.597 1.00 87.06 123 GLU A O 1
ATOM 933 N N . GLN A 1 124 ? 15.309 0.190 -9.980 1.00 87.19 124 GLN A N 1
ATOM 934 C CA . GLN A 1 124 ? 15.517 -1.204 -10.353 1.00 87.19 124 GLN A CA 1
ATOM 935 C C . GLN A 1 124 ? 14.352 -1.689 -11.216 1.00 87.19 124 GLN A C 1
ATOM 937 O O . GLN A 1 124 ? 13.222 -1.799 -10.733 1.00 87.19 124 GLN A O 1
ATOM 942 N N . ASP A 1 125 ? 14.630 -2.039 -12.475 1.00 83.94 125 ASP A N 1
ATOM 943 C CA . ASP A 1 125 ? 13.603 -2.470 -13.437 1.00 83.94 125 ASP A CA 1
ATOM 944 C C . ASP A 1 125 ? 12.785 -3.679 -12.940 1.00 83.94 125 ASP A C 1
ATOM 946 O O . ASP A 1 125 ? 11.584 -3.753 -13.195 1.00 83.94 125 ASP A O 1
ATOM 950 N N . TRP A 1 126 ? 13.398 -4.597 -12.180 1.00 86.88 126 TRP A N 1
ATOM 951 C CA . TRP A 1 126 ? 12.726 -5.777 -11.613 1.00 86.88 126 TRP A CA 1
ATOM 952 C C . TRP A 1 126 ? 11.808 -5.454 -10.426 1.00 86.88 126 TRP A C 1
ATOM 954 O O . TRP A 1 126 ? 10.867 -6.200 -10.155 1.00 86.88 126 TRP A O 1
ATOM 964 N N . LEU A 1 127 ? 12.043 -4.350 -9.714 1.00 91.75 127 LEU A N 1
ATOM 965 C CA . LEU A 1 127 ? 11.287 -4.013 -8.508 1.00 91.75 127 LEU A CA 1
ATOM 966 C C . LEU A 1 127 ? 9.885 -3.497 -8.860 1.00 91.75 127 LEU A C 1
ATOM 968 O O . LEU A 1 127 ? 8.917 -3.748 -8.142 1.00 91.75 127 LEU A O 1
ATOM 972 N N . ARG A 1 128 ? 9.743 -2.847 -10.018 1.00 92.31 128 ARG A N 1
ATOM 973 C CA . ARG A 1 128 ? 8.456 -2.346 -10.506 1.00 92.31 128 ARG A CA 1
ATOM 974 C C . ARG A 1 128 ? 7.402 -3.441 -10.734 1.00 92.31 128 ARG A C 1
ATOM 976 O O . ARG A 1 128 ? 6.310 -3.298 -10.183 1.00 92.31 128 ARG A O 1
ATOM 983 N N . PRO A 1 129 ? 7.665 -4.536 -11.477 1.00 91.19 129 PRO A N 1
ATOM 984 C CA . PRO A 1 129 ? 6.691 -5.616 -11.605 1.00 91.19 129 PRO A CA 1
ATOM 985 C C . PRO A 1 129 ? 6.403 -6.296 -10.263 1.00 91.19 129 PRO A C 1
ATOM 987 O O . PRO A 1 129 ? 5.255 -6.644 -10.019 1.00 91.19 129 PRO A O 1
ATOM 990 N N . VAL A 1 130 ? 7.381 -6.416 -9.356 1.00 94.12 130 VAL A N 1
ATOM 991 C CA . VAL A 1 130 ? 7.146 -6.966 -8.006 1.00 94.12 130 VAL A CA 1
ATOM 992 C C . VAL A 1 130 ? 6.138 -6.120 -7.224 1.00 94.12 130 VAL A C 1
ATOM 994 O O . VAL A 1 130 ? 5.180 -6.668 -6.679 1.00 94.12 130 VAL A O 1
ATOM 997 N N . ILE A 1 131 ? 6.302 -4.792 -7.215 1.00 95.25 131 ILE A N 1
ATOM 998 C CA . ILE A 1 131 ? 5.371 -3.867 -6.547 1.00 95.25 131 ILE A CA 1
ATOM 999 C C . ILE A 1 131 ? 3.960 -4.004 -7.124 1.00 95.25 131 ILE A C 1
ATOM 1001 O O . ILE A 1 131 ? 2.989 -4.115 -6.376 1.00 95.25 131 ILE A O 1
ATOM 1005 N N . LEU A 1 132 ? 3.846 -4.033 -8.452 1.00 94.81 132 LEU A N 1
ATOM 1006 C CA . LEU A 1 132 ? 2.561 -4.116 -9.143 1.00 94.81 132 LEU A CA 1
ATOM 1007 C C . LEU A 1 132 ? 1.873 -5.468 -8.916 1.00 94.81 132 LEU A C 1
ATOM 1009 O O . LEU A 1 132 ? 0.680 -5.502 -8.631 1.00 94.81 132 LEU A O 1
ATOM 1013 N N . LEU A 1 133 ? 2.606 -6.581 -8.959 1.00 93.44 133 LEU A N 1
ATOM 1014 C CA . LEU A 1 133 ? 2.050 -7.906 -8.675 1.00 93.44 133 LEU A CA 1
ATOM 1015 C C . LEU A 1 133 ? 1.578 -8.025 -7.222 1.00 93.44 133 LEU A C 1
ATOM 1017 O O . LEU A 1 133 ? 0.486 -8.535 -6.973 1.00 93.44 133 LEU A O 1
ATOM 1021 N N . ALA A 1 134 ? 2.356 -7.515 -6.265 1.00 95.94 134 ALA A N 1
ATOM 1022 C CA . ALA A 1 134 ? 1.967 -7.485 -4.859 1.00 95.94 134 ALA A CA 1
ATOM 1023 C C . ALA A 1 134 ? 0.724 -6.607 -4.623 1.00 95.94 134 ALA A C 1
ATOM 1025 O O . ALA A 1 134 ? -0.191 -7.014 -3.905 1.00 95.94 134 ALA A O 1
ATOM 1026 N N . ALA A 1 135 ? 0.641 -5.444 -5.275 1.00 94.88 135 ALA A N 1
ATOM 1027 C CA . ALA A 1 135 ? -0.542 -4.585 -5.243 1.00 94.88 135 ALA A CA 1
ATOM 1028 C C . ALA A 1 135 ? -1.775 -5.262 -5.879 1.00 94.88 135 ALA A C 1
ATOM 1030 O O . ALA A 1 135 ? -2.883 -5.151 -5.351 1.00 94.88 135 ALA A O 1
ATOM 1031 N N . GLY A 1 136 ? -1.590 -6.021 -6.965 1.00 92.69 136 GLY A N 1
ATOM 1032 C CA . GLY A 1 136 ? -2.642 -6.830 -7.588 1.00 92.69 136 GLY A CA 1
ATOM 1033 C C . GLY A 1 136 ? -3.156 -7.948 -6.675 1.00 92.69 136 GLY A C 1
ATOM 1034 O O . GLY A 1 136 ? -4.369 -8.124 -6.527 1.00 92.69 136 GLY A O 1
ATOM 1035 N N . LEU A 1 137 ? -2.249 -8.650 -5.987 1.00 95.06 137 LEU A N 1
ATOM 1036 C CA . LEU A 1 137 ? -2.603 -9.661 -4.983 1.00 95.06 137 LEU A CA 1
ATOM 1037 C C . LEU A 1 137 ? -3.371 -9.039 -3.814 1.00 95.06 137 LEU A C 1
ATOM 1039 O O . LEU A 1 137 ? -4.377 -9.596 -3.380 1.00 95.06 137 LEU A O 1
ATOM 1043 N N . MET A 1 138 ? -2.945 -7.863 -3.348 1.00 96.12 138 MET A N 1
ATOM 1044 C CA . MET A 1 138 ? -3.657 -7.105 -2.319 1.00 96.12 138 MET A CA 1
ATOM 1045 C C . MET A 1 138 ? -5.076 -6.728 -2.774 1.00 96.12 138 MET A C 1
ATOM 1047 O O . MET A 1 138 ? -6.022 -6.931 -2.019 1.00 96.12 138 MET A O 1
ATOM 1051 N N . GLY A 1 139 ? -5.253 -6.235 -4.005 1.00 90.31 139 GLY A N 1
ATOM 1052 C CA . GLY A 1 139 ? -6.580 -5.918 -4.551 1.00 90.31 139 GLY A CA 1
ATOM 1053 C C . GLY A 1 139 ? -7.485 -7.150 -4.677 1.00 90.31 139 GLY A C 1
ATOM 1054 O O . GLY A 1 139 ? -8.661 -7.095 -4.325 1.00 90.31 139 GLY A O 1
ATOM 1055 N N . THR A 1 140 ? -6.926 -8.290 -5.093 1.00 92.56 140 THR A N 1
ATOM 1056 C CA . THR A 1 140 ? -7.647 -9.575 -5.155 1.00 92.56 140 THR A CA 1
ATOM 1057 C C . THR A 1 140 ? -8.075 -10.030 -3.764 1.00 92.56 140 THR A C 1
ATOM 1059 O O . THR A 1 140 ? -9.217 -10.432 -3.553 1.00 92.56 140 THR A O 1
ATOM 1062 N N . PHE A 1 141 ? -7.174 -9.910 -2.790 1.00 93.75 141 PHE A N 1
ATOM 1063 C CA . PHE A 1 141 ? -7.471 -10.173 -1.392 1.00 93.75 141 PHE A CA 1
ATOM 1064 C C . PHE A 1 141 ? -8.606 -9.281 -0.871 1.00 93.75 141 PHE A C 1
ATOM 1066 O O . PHE A 1 141 ? -9.523 -9.795 -0.240 1.00 93.75 141 PHE A O 1
ATOM 1073 N N . MET A 1 142 ? -8.586 -7.976 -1.162 1.00 92.19 142 MET A N 1
ATOM 1074 C CA . MET A 1 142 ? -9.647 -7.045 -0.757 1.00 92.19 142 MET A CA 1
ATOM 1075 C C . MET A 1 142 ? -11.000 -7.425 -1.368 1.00 92.19 142 MET A C 1
ATOM 1077 O O . MET A 1 142 ? -12.011 -7.376 -0.667 1.00 92.19 142 MET A O 1
ATOM 1081 N N . ALA A 1 143 ? -11.024 -7.847 -2.638 1.00 90.62 143 ALA A N 1
ATOM 1082 C CA . ALA A 1 143 ? -12.240 -8.310 -3.306 1.00 90.62 143 ALA A CA 1
ATOM 1083 C C . ALA A 1 143 ? -12.853 -9.529 -2.604 1.00 90.62 143 ALA A C 1
ATOM 1085 O O . ALA A 1 143 ? -14.043 -9.532 -2.306 1.00 90.62 143 ALA A O 1
ATOM 1086 N N . VAL A 1 144 ? -12.022 -10.534 -2.301 1.00 92.00 144 VAL A N 1
ATOM 1087 C CA . VAL A 1 144 ? -12.444 -11.766 -1.615 1.00 92.00 144 VAL A CA 1
ATOM 1088 C C . VAL A 1 144 ? -12.837 -11.496 -0.164 1.00 92.00 144 VAL A C 1
ATOM 1090 O O . VAL A 1 144 ? -13.756 -12.112 0.357 1.00 92.00 144 VAL A O 1
ATOM 1093 N N . ASP A 1 145 ? -12.137 -10.598 0.524 1.00 91.62 145 ASP A N 1
ATOM 1094 C CA . ASP A 1 145 ? -12.366 -10.360 1.946 1.00 91.62 145 ASP A CA 1
ATOM 1095 C C . ASP A 1 145 ? -13.602 -9.500 2.244 1.00 91.62 145 ASP A C 1
ATOM 1097 O O . ASP A 1 145 ? -14.192 -9.653 3.315 1.00 91.62 145 ASP A O 1
ATOM 1101 N N . SER A 1 146 ? -13.982 -8.614 1.317 1.00 88.56 146 SER A N 1
ATOM 1102 C CA . SER A 1 146 ? -15.152 -7.731 1.446 1.00 88.56 146 SER A CA 1
ATOM 1103 C C . SER A 1 146 ? -16.354 -8.136 0.597 1.00 88.56 146 SER A C 1
ATOM 1105 O O . SER A 1 146 ? -17.327 -7.385 0.561 1.00 88.56 146 SER A O 1
ATOM 1107 N N . ASP A 1 147 ? -16.288 -9.269 -0.110 1.00 88.00 147 ASP A N 1
ATOM 1108 C CA . ASP A 1 147 ? -17.313 -9.710 -1.070 1.00 88.00 147 ASP A CA 1
ATOM 1109 C C . ASP A 1 147 ? -17.719 -8.602 -2.069 1.00 88.00 147 ASP A C 1
ATOM 1111 O O . ASP A 1 147 ? -18.860 -8.516 -2.521 1.00 88.00 147 ASP A O 1
ATOM 1115 N N . THR A 1 148 ? -16.773 -7.714 -2.396 1.00 86.94 148 THR A N 1
ATOM 1116 C CA . THR A 1 148 ? -16.975 -6.505 -3.207 1.00 86.94 148 THR A CA 1
ATOM 1117 C C . THR A 1 148 ? -16.137 -6.645 -4.483 1.00 86.94 148 THR A C 1
ATOM 1119 O O . THR A 1 148 ? -14.924 -6.391 -4.454 1.00 86.94 148 THR A O 1
ATOM 1122 N N . PRO A 1 149 ? -16.724 -7.109 -5.604 1.00 86.62 149 PRO A N 1
ATOM 1123 C CA . PRO A 1 149 ? -15.977 -7.427 -6.821 1.00 86.62 149 PRO A CA 1
ATOM 1124 C C . PRO A 1 149 ? -15.315 -6.205 -7.471 1.00 86.62 149 PRO A C 1
ATOM 1126 O O . PRO A 1 149 ? -14.394 -6.364 -8.265 1.00 86.62 149 PRO A O 1
ATOM 1129 N N . GLU A 1 150 ? -15.714 -4.983 -7.125 1.00 88.62 150 GLU A N 1
ATOM 1130 C CA . GLU A 1 150 ? -15.159 -3.736 -7.652 1.00 88.62 150 GLU A CA 1
ATOM 1131 C C . GLU A 1 150 ? -13.653 -3.595 -7.376 1.00 88.62 150 GLU A C 1
ATOM 1133 O O . GLU A 1 150 ? -12.924 -2.996 -8.171 1.00 88.62 150 GLU A O 1
ATOM 1138 N N . TRP A 1 151 ? -13.138 -4.208 -6.303 1.00 87.50 151 TRP A N 1
ATOM 1139 C CA . TRP A 1 151 ? -11.696 -4.247 -6.034 1.00 87.50 151 TRP A CA 1
ATOM 1140 C C . TRP A 1 151 ? -10.911 -5.053 -7.080 1.00 87.50 151 TRP A C 1
ATOM 1142 O O . TRP A 1 151 ? -9.710 -4.829 -7.256 1.00 87.50 151 TRP A O 1
ATOM 1152 N N . LEU A 1 152 ? -11.575 -5.928 -7.845 1.00 89.25 152 LEU A N 1
ATOM 1153 C CA . LEU A 1 152 ? -10.957 -6.632 -8.968 1.00 89.25 152 LEU A CA 1
ATOM 1154 C C . LEU A 1 152 ? -10.597 -5.687 -10.115 1.00 89.25 152 LEU A C 1
ATOM 1156 O O . LEU A 1 152 ? -9.648 -5.983 -10.836 1.00 89.25 152 LEU A O 1
ATOM 1160 N N . TYR A 1 153 ? -11.267 -4.540 -10.278 1.00 88.44 153 TYR A N 1
ATOM 1161 C CA . TYR A 1 153 ? -10.849 -3.542 -11.272 1.00 88.44 153 TYR A CA 1
ATOM 1162 C C . TYR A 1 153 ? -9.461 -2.989 -10.941 1.00 88.44 153 TYR A C 1
ATOM 1164 O O . TYR A 1 153 ? -8.602 -2.880 -11.818 1.00 88.44 153 TYR A O 1
ATOM 1172 N N . LEU A 1 154 ? -9.214 -2.716 -9.657 1.00 85.50 154 LEU A N 1
ATOM 1173 C CA . LEU A 1 154 ? -7.913 -2.271 -9.170 1.00 85.50 154 LEU A CA 1
ATOM 1174 C C . LEU A 1 154 ? -6.852 -3.363 -9.359 1.00 85.50 154 LEU A C 1
ATOM 1176 O O . LEU A 1 154 ? -5.780 -3.093 -9.900 1.00 85.50 154 LEU A O 1
ATOM 1180 N N . ALA A 1 155 ? -7.167 -4.604 -8.972 1.00 88.38 155 ALA A N 1
ATOM 1181 C CA . ALA A 1 155 ? -6.267 -5.739 -9.164 1.00 88.38 155 ALA A CA 1
ATOM 1182 C C . ALA A 1 155 ? -5.935 -5.959 -10.646 1.00 88.38 155 ALA A C 1
ATOM 1184 O O . ALA A 1 155 ? -4.772 -6.125 -11.001 1.00 88.38 155 ALA A O 1
ATOM 1185 N N . TH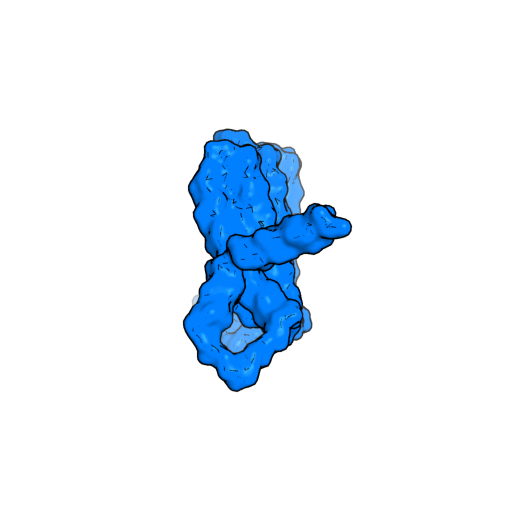R A 1 156 ? -6.938 -5.882 -11.522 1.00 85.44 156 THR A N 1
ATOM 1186 C CA . THR A 1 156 ? -6.775 -6.012 -12.975 1.00 85.44 156 THR A CA 1
ATOM 1187 C C . THR A 1 156 ? -5.864 -4.922 -13.526 1.00 85.44 156 THR A C 1
ATOM 1189 O O . THR A 1 156 ? -4.973 -5.225 -14.318 1.00 85.44 156 THR A O 1
ATOM 1192 N N . GLY A 1 157 ? -6.022 -3.672 -13.081 1.00 86.12 157 GLY A N 1
ATOM 1193 C CA . GLY A 1 157 ? -5.128 -2.575 -13.457 1.00 86.12 157 GLY A CA 1
ATOM 1194 C C . GLY A 1 157 ? -3.674 -2.860 -13.074 1.00 86.12 157 GLY A C 1
ATOM 1195 O O . GLY A 1 157 ? -2.776 -2.750 -13.911 1.00 86.12 157 GLY A O 1
ATOM 1196 N N . PHE A 1 158 ? -3.446 -3.311 -11.839 1.00 91.50 158 PHE A N 1
ATOM 1197 C CA . PHE A 1 158 ? -2.112 -3.673 -11.363 1.00 91.50 158 PHE A CA 1
ATOM 1198 C C . PHE A 1 158 ? -1.515 -4.877 -12.089 1.00 91.50 158 PHE A C 1
ATOM 1200 O O . PHE A 1 158 ? -0.349 -4.821 -12.470 1.00 91.50 158 PHE A O 1
ATOM 1207 N N . TYR A 1 159 ? -2.287 -5.935 -12.335 1.00 89.00 159 TYR A N 1
ATOM 1208 C CA . TYR A 1 159 ? -1.809 -7.101 -13.076 1.00 89.00 159 TYR A CA 1
ATOM 1209 C C . TYR A 1 159 ? -1.499 -6.767 -14.530 1.00 89.00 159 TYR A C 1
ATOM 1211 O O . TYR A 1 159 ? -0.453 -7.168 -15.028 1.00 89.00 159 TYR A O 1
ATOM 1219 N N . THR A 1 160 ? -2.356 -5.993 -15.195 1.00 85.38 160 THR A N 1
ATOM 1220 C CA . THR A 1 160 ? -2.149 -5.589 -16.593 1.00 85.38 160 THR A CA 1
ATOM 1221 C C . THR A 1 160 ? -0.880 -4.754 -16.727 1.00 85.38 160 THR A C 1
ATOM 1223 O O . THR A 1 160 ? -0.039 -5.016 -17.584 1.00 85.38 160 THR A O 1
ATOM 1226 N N . TYR A 1 161 ? -0.698 -3.773 -15.841 1.00 85.88 161 TYR A N 1
ATOM 1227 C CA . TYR A 1 161 ? 0.494 -2.934 -15.867 1.00 85.88 161 TYR A CA 1
ATOM 1228 C C . TYR A 1 161 ? 1.746 -3.697 -15.408 1.00 85.88 161 TYR A C 1
ATOM 1230 O O . TYR A 1 161 ? 2.814 -3.561 -16.002 1.00 85.88 161 TYR A O 1
ATOM 1238 N N . GLY A 1 162 ? 1.617 -4.549 -14.389 1.00 86.19 162 GLY A N 1
ATOM 1239 C CA . GLY A 1 162 ? 2.689 -5.410 -13.892 1.00 86.19 162 GLY A CA 1
ATOM 1240 C C . GLY A 1 162 ? 3.171 -6.407 -14.939 1.00 86.19 162 GLY A C 1
ATOM 1241 O O . GLY A 1 162 ? 4.372 -6.630 -15.047 1.00 86.19 162 GLY A O 1
ATOM 1242 N N . TRP A 1 163 ? 2.261 -6.938 -15.757 1.00 85.44 163 TRP A N 1
ATOM 1243 C CA . TRP A 1 163 ? 2.567 -7.842 -16.862 1.00 85.44 163 TRP A CA 1
ATOM 1244 C C . TRP A 1 163 ? 3.502 -7.210 -17.892 1.00 85.44 163 TRP A C 1
ATOM 1246 O O . TRP A 1 163 ? 4.529 -7.794 -18.237 1.00 85.44 163 TRP A O 1
ATOM 1256 N N . TYR A 1 164 ? 3.192 -5.985 -18.323 1.00 83.81 164 TYR A N 1
ATOM 1257 C CA . TYR A 1 164 ? 4.041 -5.229 -19.242 1.00 83.81 164 TYR A CA 1
ATOM 1258 C C . TYR A 1 164 ? 5.470 -5.078 -18.696 1.00 83.81 164 TYR A C 1
ATOM 1260 O O . TYR A 1 164 ? 6.447 -5.367 -19.390 1.00 83.81 164 TYR A O 1
ATOM 1268 N N . TRP A 1 165 ? 5.603 -4.672 -17.429 1.00 86.88 165 TRP A N 1
ATOM 1269 C CA . TRP A 1 165 ? 6.913 -4.492 -16.800 1.00 86.88 165 TRP A CA 1
ATOM 1270 C C . TRP A 1 165 ? 7.648 -5.811 -16.570 1.00 86.88 165 TRP A C 1
ATOM 1272 O O . TRP A 1 165 ? 8.862 -5.864 -16.743 1.00 86.88 165 TRP A O 1
ATOM 1282 N N . LEU A 1 166 ? 6.928 -6.883 -16.240 1.00 86.31 166 LEU A N 1
ATOM 1283 C CA . LEU A 1 166 ? 7.502 -8.215 -16.094 1.00 86.31 166 LEU A CA 1
ATOM 1284 C C . LEU A 1 166 ? 8.099 -8.691 -17.422 1.00 86.31 166 LEU A C 1
ATOM 1286 O O . LEU A 1 166 ? 9.245 -9.131 -17.458 1.00 86.31 166 LEU A O 1
ATOM 1290 N N . LEU A 1 167 ? 7.360 -8.546 -18.524 1.00 84.06 167 LEU A N 1
ATOM 1291 C CA . LEU A 1 167 ? 7.852 -8.922 -19.848 1.00 84.06 167 LEU A CA 1
ATOM 1292 C C . LEU A 1 167 ? 9.034 -8.069 -20.296 1.00 84.06 167 LEU A C 1
ATOM 1294 O O . LEU A 1 167 ? 9.966 -8.614 -20.874 1.00 84.06 167 LEU A O 1
ATOM 1298 N N . LYS A 1 168 ? 9.046 -6.769 -19.983 1.00 81.69 168 LYS A N 1
ATOM 1299 C CA . LYS A 1 168 ? 10.199 -5.900 -20.261 1.00 81.69 168 LYS A CA 1
ATOM 1300 C C . LYS A 1 168 ? 11.481 -6.394 -19.572 1.00 81.69 168 LYS A C 1
ATOM 1302 O O . LYS A 1 168 ? 12.566 -6.217 -20.113 1.00 81.69 168 LYS A O 1
ATOM 1307 N N . VAL A 1 169 ? 11.360 -6.990 -18.385 1.00 84.12 169 VAL A N 1
ATOM 1308 C CA . VAL A 1 169 ? 12.499 -7.531 -17.624 1.00 84.12 169 VAL A CA 1
ATOM 1309 C C . VAL A 1 169 ? 12.931 -8.900 -18.153 1.00 84.12 169 VAL A C 1
ATOM 1311 O O . VAL A 1 169 ? 14.124 -9.174 -18.235 1.00 84.12 169 VAL A O 1
ATOM 1314 N N . VAL A 1 170 ? 11.975 -9.767 -18.493 1.00 82.56 170 VAL A N 1
ATOM 1315 C CA . VAL A 1 170 ? 12.246 -11.174 -18.842 1.00 82.56 170 VAL A CA 1
ATOM 1316 C C . VAL A 1 170 ? 12.569 -11.364 -20.327 1.00 82.56 170 VAL A C 1
ATOM 1318 O O . VAL A 1 170 ? 13.349 -12.248 -20.677 1.00 82.56 170 VAL A O 1
ATOM 1321 N N . VAL A 1 171 ? 11.975 -10.560 -21.210 1.00 76.75 171 VAL A N 1
ATOM 1322 C CA . VAL A 1 171 ? 12.102 -10.705 -22.663 1.00 76.75 171 VAL A CA 1
ATOM 1323 C C . VAL A 1 171 ? 12.997 -9.591 -23.208 1.00 76.75 171 VAL A C 1
ATOM 1325 O O . VAL A 1 171 ? 12.623 -8.419 -23.123 1.00 76.75 171 VAL A O 1
ATOM 1328 N N . PRO A 1 172 ? 14.158 -9.917 -23.805 1.00 69.25 172 PRO A N 1
ATOM 1329 C CA . PRO A 1 172 ? 14.985 -8.909 -24.451 1.00 69.25 172 PRO A CA 1
ATOM 1330 C C . PRO A 1 172 ? 14.207 -8.248 -25.602 1.00 69.25 172 PRO A C 1
ATOM 1332 O O . PRO A 1 172 ? 13.501 -8.941 -26.344 1.00 69.25 172 PRO A O 1
ATOM 1335 N N . PRO A 1 173 ? 14.307 -6.916 -25.771 1.00 67.25 173 PRO A N 1
ATOM 1336 C CA . PRO A 1 173 ? 13.565 -6.209 -26.803 1.00 67.25 173 PRO A CA 1
ATOM 1337 C C . PRO A 1 173 ? 13.966 -6.737 -28.189 1.00 67.25 173 PRO A C 1
ATOM 1339 O O . PRO A 1 173 ? 15.162 -6.822 -28.487 1.00 67.25 173 PRO A O 1
ATOM 1342 N N . PRO A 1 174 ? 13.000 -7.112 -29.046 1.00 67.44 174 PRO A N 1
ATOM 1343 C CA . PRO A 1 174 ? 13.321 -7.589 -30.379 1.00 67.44 174 PRO A CA 1
ATOM 1344 C C . PRO A 1 174 ? 13.951 -6.457 -31.206 1.00 67.44 174 PRO A C 1
ATOM 1346 O O . PRO A 1 174 ? 13.542 -5.302 -31.070 1.00 67.44 174 PRO A O 1
ATOM 1349 N N . PRO A 1 175 ? 14.898 -6.773 -32.109 1.00 70.50 175 PRO A N 1
ATOM 1350 C CA . PRO A 1 175 ? 15.592 -5.769 -32.917 1.00 70.50 175 PRO A CA 1
ATOM 1351 C C . PRO A 1 175 ? 14.656 -4.974 -33.843 1.00 70.50 175 PRO A C 1
ATOM 1353 O O . PRO A 1 175 ? 14.978 -3.846 -34.194 1.00 70.50 175 PRO A O 1
ATOM 1356 N N . ASN A 1 176 ? 13.486 -5.528 -34.189 1.00 74.31 176 ASN A N 1
ATOM 1357 C CA . ASN A 1 176 ? 12.430 -4.854 -34.947 1.00 74.31 176 ASN A CA 1
ATOM 1358 C C . ASN A 1 176 ? 11.086 -4.998 -34.207 1.00 74.31 176 ASN A C 1
ATOM 1360 O O . ASN A 1 176 ? 10.416 -6.023 -34.374 1.00 74.31 176 ASN A O 1
ATOM 1364 N N . PRO A 1 177 ? 10.682 -4.027 -33.368 1.00 67.88 177 PRO A N 1
ATOM 1365 C CA . PRO A 1 177 ? 9.388 -4.070 -32.697 1.00 67.88 177 PRO A CA 1
ATOM 1366 C C . PRO A 1 177 ? 8.258 -3.960 -33.729 1.00 67.88 177 PRO A C 1
ATOM 1368 O O . PRO A 1 177 ? 8.162 -2.979 -34.465 1.00 67.88 177 PRO A O 1
ATOM 1371 N N . GLY A 1 178 ? 7.408 -4.985 -33.790 1.00 75.44 178 GLY A N 1
ATOM 1372 C CA . GLY A 1 178 ? 6.251 -5.048 -34.685 1.00 75.44 178 GLY A CA 1
ATOM 1373 C C . GLY A 1 178 ? 4.926 -5.180 -33.924 1.00 75.44 178 GLY A C 1
ATOM 1374 O O . GLY A 1 178 ? 4.919 -5.308 -32.697 1.00 75.44 178 GLY A O 1
ATOM 1375 N N . PRO A 1 179 ? 3.780 -5.212 -34.630 1.00 74.00 179 PRO A N 1
ATOM 1376 C CA . PRO A 1 179 ? 2.459 -5.369 -34.012 1.00 74.00 179 PRO A CA 1
ATOM 1377 C C . PRO A 1 179 ? 2.338 -6.624 -33.132 1.00 74.00 179 PRO A C 1
ATOM 1379 O O . PRO A 1 179 ? 1.684 -6.599 -32.094 1.00 74.00 179 PRO A O 1
ATOM 1382 N N . SER A 1 180 ? 3.024 -7.709 -33.497 1.00 67.38 180 SER A N 1
ATOM 1383 C CA . SER A 1 180 ? 3.086 -8.952 -32.719 1.00 67.38 180 SER A CA 1
ATOM 1384 C C . SER A 1 180 ? 3.794 -8.792 -31.367 1.00 67.38 180 SER A C 1
ATOM 1386 O O . SER A 1 180 ? 3.398 -9.432 -30.395 1.00 67.38 180 SER A O 1
ATOM 1388 N N . THR A 1 181 ? 4.792 -7.908 -31.265 1.00 68.12 181 THR A N 1
ATOM 1389 C CA . THR A 1 181 ? 5.472 -7.577 -30.002 1.00 68.12 181 THR A CA 1
ATOM 1390 C C . THR A 1 181 ? 4.523 -6.866 -29.040 1.00 68.12 181 THR A C 1
ATOM 1392 O O . THR A 1 181 ? 4.503 -7.186 -27.856 1.00 68.12 181 THR A O 1
ATOM 1395 N N . LEU A 1 182 ? 3.684 -5.957 -29.550 1.00 67.12 182 LEU A N 1
ATOM 1396 C CA . LEU A 1 182 ? 2.656 -5.280 -28.753 1.00 67.12 182 LEU A CA 1
ATOM 1397 C C . LEU A 1 182 ? 1.591 -6.267 -28.266 1.00 67.12 182 LEU A C 1
ATOM 1399 O O . LEU A 1 182 ? 1.227 -6.241 -27.095 1.00 67.12 182 LEU A O 1
ATOM 1403 N N . VAL A 1 183 ? 1.139 -7.185 -29.127 1.00 69.75 183 VAL A N 1
ATOM 1404 C CA . VAL A 1 183 ? 0.182 -8.229 -28.728 1.00 69.75 183 VAL A CA 1
ATOM 1405 C C . VAL A 1 183 ? 0.751 -9.093 -27.603 1.00 69.75 183 VAL A C 1
ATOM 1407 O O . VAL A 1 183 ? 0.038 -9.377 -26.650 1.00 69.75 183 VAL A O 1
ATOM 1410 N N . LEU A 1 184 ? 2.032 -9.465 -27.658 1.00 69.25 184 LEU A N 1
ATOM 1411 C CA . LEU A 1 184 ? 2.665 -10.255 -26.600 1.00 69.25 184 LEU A CA 1
ATOM 1412 C C . LEU A 1 184 ? 2.874 -9.447 -25.305 1.00 69.25 184 LEU A C 1
ATOM 1414 O O . LEU A 1 184 ? 2.658 -9.971 -24.218 1.00 69.25 184 LEU A O 1
ATOM 1418 N N . MET A 1 185 ? 3.233 -8.163 -25.414 1.00 67.25 185 MET A N 1
ATOM 1419 C CA . MET A 1 185 ? 3.433 -7.269 -24.264 1.00 67.25 185 MET A CA 1
ATOM 1420 C C . MET A 1 185 ? 2.137 -6.892 -23.535 1.00 67.25 185 MET A C 1
ATOM 1422 O O . MET A 1 185 ? 2.161 -6.692 -22.323 1.00 67.25 185 MET A O 1
ATOM 1426 N N . PHE A 1 186 ? 1.012 -6.806 -24.250 1.00 66.00 186 PHE A N 1
ATOM 1427 C CA . PHE A 1 186 ? -0.287 -6.414 -23.690 1.00 66.00 186 PHE A CA 1
ATOM 1428 C C . PHE A 1 186 ? -1.275 -7.576 -23.527 1.00 66.00 186 PHE A C 1
ATOM 1430 O O . PHE A 1 186 ? -2.329 -7.391 -22.922 1.00 66.00 186 PHE A O 1
ATOM 1437 N N . SER A 1 187 ? -0.955 -8.776 -24.022 1.00 65.88 187 SER A N 1
ATOM 1438 C CA . SER A 1 187 ? -1.768 -9.974 -23.819 1.00 65.88 187 SER A CA 1
ATOM 1439 C C . SER A 1 187 ? -1.039 -10.979 -22.924 1.00 65.88 187 SER A C 1
ATOM 1441 O O . SER A 1 187 ? 0.029 -11.466 -23.295 1.00 65.88 187 SER A O 1
ATOM 1443 N N . PRO A 1 188 ? -1.609 -11.355 -21.767 1.00 59.66 188 PRO A N 1
ATOM 1444 C CA . PRO A 1 188 ? -1.068 -12.442 -20.954 1.00 59.66 188 PRO A CA 1
ATOM 1445 C C . PRO A 1 188 ? -1.344 -13.826 -21.561 1.00 59.66 188 PRO A C 1
ATOM 1447 O O . PRO A 1 188 ? -0.650 -14.795 -21.253 1.00 59.66 188 PRO A O 1
ATOM 1450 N N . LEU A 1 189 ? -2.329 -13.925 -22.461 1.00 55.12 189 LEU A N 1
ATOM 1451 C CA . LEU A 1 189 ? -2.806 -15.188 -23.025 1.00 55.12 189 LEU A CA 1
ATOM 1452 C C . LEU A 1 189 ? -1.719 -15.973 -23.787 1.00 55.12 189 LEU A C 1
ATOM 1454 O O . LEU A 1 189 ? -1.562 -17.155 -23.486 1.00 55.12 189 LEU A O 1
ATOM 1458 N N . PRO A 1 190 ? -0.918 -15.385 -24.703 1.00 54.78 190 PRO A N 1
ATOM 1459 C CA . PRO A 1 190 ? 0.132 -16.115 -25.416 1.00 54.78 190 PRO A CA 1
ATOM 1460 C C . PRO A 1 190 ? 1.148 -16.787 -24.483 1.00 54.78 190 PRO A C 1
ATOM 1462 O O . PRO A 1 190 ? 1.558 -17.920 -24.726 1.00 54.78 190 PRO A O 1
ATOM 1465 N N . VAL A 1 191 ? 1.523 -16.132 -23.381 1.00 57.22 191 VAL A N 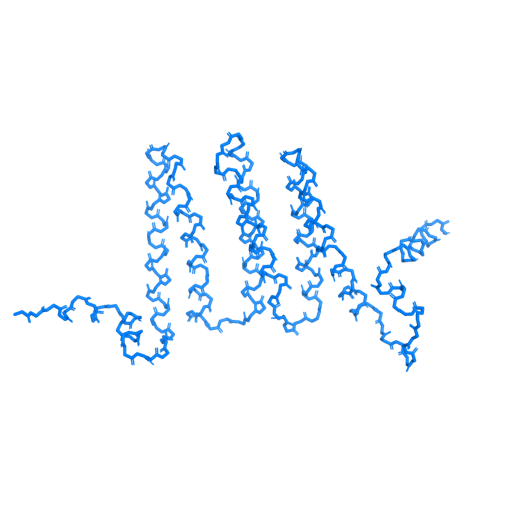1
ATOM 1466 C CA . VAL A 1 191 ? 2.523 -16.660 -22.441 1.00 57.22 191 VAL A CA 1
ATOM 1467 C C . VAL A 1 191 ? 1.919 -17.725 -21.531 1.00 57.22 191 VAL A C 1
ATOM 1469 O O . VAL A 1 191 ? 2.566 -18.741 -21.293 1.00 57.22 191 VAL A O 1
ATOM 1472 N N . ILE A 1 192 ? 0.663 -17.556 -21.098 1.00 57.72 192 ILE A N 1
ATOM 1473 C CA . ILE A 1 192 ? -0.074 -18.597 -20.365 1.00 57.72 192 ILE A CA 1
ATOM 1474 C C . ILE A 1 192 ? -0.202 -19.859 -21.227 1.00 57.72 192 ILE A C 1
ATOM 1476 O O . ILE A 1 192 ? 0.119 -20.947 -20.755 1.00 57.72 192 ILE A O 1
ATOM 1480 N N . TYR A 1 193 ? -0.578 -19.731 -22.505 1.00 51.16 193 TYR A N 1
ATOM 1481 C CA . TYR A 1 193 ? -0.652 -20.878 -23.417 1.00 51.16 193 TYR A CA 1
ATOM 1482 C C . TYR A 1 193 ? 0.710 -21.542 -23.638 1.00 51.16 193 TYR A C 1
ATOM 1484 O O . TYR A 1 193 ? 0.794 -22.768 -23.646 1.00 51.16 193 TYR A O 1
ATOM 1492 N N . THR A 1 194 ? 1.786 -20.759 -23.754 1.00 57.94 194 THR A N 1
ATOM 1493 C CA . THR A 1 194 ? 3.145 -21.305 -23.909 1.00 57.94 194 THR A CA 1
ATOM 1494 C C . THR A 1 194 ? 3.609 -22.036 -22.644 1.00 57.94 194 THR A C 1
ATOM 1496 O O . THR A 1 194 ? 4.184 -23.117 -22.732 1.00 57.94 194 THR A O 1
ATOM 1499 N N . GLY A 1 195 ? 3.319 -21.488 -21.461 1.00 55.97 195 GLY A N 1
ATOM 1500 C CA . GLY A 1 195 ? 3.642 -22.114 -20.178 1.00 55.97 195 GLY A CA 1
ATOM 1501 C C . GLY A 1 195 ? 2.876 -23.418 -19.949 1.00 55.97 195 GLY A C 1
ATOM 1502 O O . GLY A 1 195 ? 3.472 -24.422 -19.566 1.00 55.97 195 GLY A O 1
ATOM 1503 N N . VAL A 1 196 ? 1.578 -23.436 -20.266 1.00 59.09 196 VAL A N 1
ATOM 1504 C CA . VAL A 1 196 ? 0.750 -24.652 -20.213 1.00 59.09 196 VAL A CA 1
ATOM 1505 C C . VAL A 1 196 ? 1.265 -25.705 -21.199 1.00 59.09 196 VAL A C 1
ATOM 1507 O O . VAL A 1 196 ? 1.392 -26.869 -20.832 1.00 59.09 196 VAL A O 1
ATOM 1510 N N . ALA A 1 197 ? 1.637 -25.311 -22.420 1.00 51.97 197 ALA A N 1
ATOM 1511 C CA . ALA A 1 197 ? 2.199 -26.227 -23.413 1.00 51.97 197 ALA A CA 1
ATOM 1512 C C . ALA A 1 197 ? 3.549 -26.835 -22.986 1.00 51.97 197 ALA A C 1
ATOM 1514 O O . ALA A 1 197 ? 3.831 -27.977 -23.337 1.00 51.97 197 ALA A O 1
ATOM 1515 N N . LEU A 1 198 ? 4.373 -26.101 -22.228 1.00 60.84 198 LEU A N 1
ATOM 1516 C CA . LEU A 1 198 ? 5.633 -26.608 -21.671 1.00 60.84 198 LEU A CA 1
ATOM 1517 C C . LEU A 1 198 ? 5.428 -27.524 -20.457 1.00 60.84 198 LEU A C 1
ATOM 1519 O O . LEU A 1 198 ? 6.208 -28.449 -20.282 1.00 60.84 198 LEU A O 1
ATOM 1523 N N . MET A 1 199 ? 4.401 -27.288 -19.634 1.00 58.53 199 MET A N 1
ATOM 1524 C CA . MET A 1 199 ? 4.059 -28.159 -18.496 1.00 58.53 199 MET A CA 1
ATOM 1525 C C . MET A 1 199 ? 3.373 -29.467 -18.913 1.00 58.53 199 MET A C 1
ATOM 1527 O O . MET A 1 199 ? 3.428 -30.445 -18.176 1.00 58.53 199 MET A O 1
ATOM 1531 N N . LEU A 1 200 ? 2.704 -29.477 -20.068 1.00 56.12 200 LEU A N 1
ATOM 1532 C CA . LEU A 1 200 ? 2.046 -30.657 -20.642 1.00 56.12 200 LEU A CA 1
ATOM 1533 C C . LEU A 1 200 ? 2.981 -31.509 -21.520 1.00 56.12 200 LEU A C 1
ATOM 1535 O O . LEU A 1 200 ? 2.510 -32.429 -22.191 1.00 56.12 200 LEU A O 1
ATOM 1539 N N . ARG A 1 201 ? 4.277 -31.188 -21.549 1.00 45.06 201 ARG A N 1
ATOM 1540 C CA . ARG A 1 201 ? 5.306 -31.892 -22.316 1.00 45.06 201 ARG A CA 1
ATOM 1541 C C . ARG A 1 201 ? 6.205 -32.700 -21.392 1.00 45.06 201 ARG A C 1
ATOM 1543 O O . ARG A 1 201 ? 6.607 -33.798 -21.829 1.00 45.06 201 ARG A O 1
#

Sequence (201 aa):
MTTGGAWRAYPAINELINNQAVSQQSYGYLAATFAALTVAYGIYSLLSKRVWMQWTVAIGVTLTTITINQALNLSMSALAVELLVLAIGKALAARFYRGTRMHTFLYVTAAVQAVIAGAIPVEQDWLRPVILLAAGLMGTFMAVDSDTPEWLYLATGFYTYGWYWLLKVVVPPPPNPGPSTLVLMFSPLPVIYTGVALMLR

pLDDT: mean 82.16, std 13.09, range [41.69, 97.12]

Secondary structure (DSSP, 8-state):
----SSGGG-HHHHHHHTTPPPPHHHHHHHHHHHHHHHHHHHHHHHHHT-GGGHHHHHHHHHHHHHHHHHHTT--HHHHHHHHHHHHHHHHHHHGGGTTSHHHHHHHHHHHHHHHHHHHS--SSTTHHHHHHHHHHHHHHHHHHHHT-TTHHHHHHHHHHHHHHHHHHHHSPPPSS--HHHHHHHH-SHHHHHHHHHHHT-

Foldseek 3Di:
DCPPPPQVVQQQSVCVVVVHDRDLVSLVVQLVVLVVVLVVLVVVCVVVVPPVSVVSNLVSVLSNLVSVCSSVVHDLQVQLVVLQVSLLVLLVVLLVVPPDPSNVVSNVSSLVSLVVSLVGDHPDLVSNLVSLQSQLVSLVSSCVSNVPCVSNVSSVVSNQVSQLSVCPVVPPDDPDDDPVNVCNSRDPVVVVVVVVVVVVD